Protein AF-A0A7V9SPW1-F1 (afdb_monomer_lite)

Foldseek 3Di:
DDPVVLVVLVVLLVVLVVVLVVLVVCVVVVVDDPVRSVVSNVVSVVSNVVSVVVCVVVVVVVVPDDDDDDDDDDDDDPDPPPPVVVVVVVVVVVVCVVVPVPDPDPPDDDPDDDDPVVLVVLLVVLVVCVVVVNLVVSLVSLVVSCVVPVQQLSSLQSNLVSCVVVVNNVSSLVSLVSSCVSPVPDVSSVVD

Secondary structure (DSSP, 8-state):
--HHHHHHHHHHHHHHHHHHHHHHHHHHHTSS-HHHHHHHHHHHHHHHHHHHHHHHHHHHHHTTS--------------STTSHHHHHHHHHHHHHGGGSSS----S--------HHHHHHHHHHHHHHHHTT-HHHHHHHHHHHHHH-TT-HHHHHHHHHHHHHTT-HHHHHHHHHHHHHH-TT-HHHHH-

Sequence (192 aa):
MNTVDRDALEAERDFLLRSIADLDAEQAAGDLNATDYSALRDDYVARAAAAVRALEPADSLRVSHGSHGEPAESRGTRRGTLVVAGCLAVALVAGIGLARAVGSRPAGAPVTGSLPSSTSAELEQAANFIGEGRAVDAVKLYDKILKKDPTQPVALAYRGWLVRLAGLKDEGLGYVSRAVASDPSYPDAHFF

Radius of gyration: 26.7 Å; chains: 1; bounding box: 43×39×75 Å

Structure (mmCIF, N/CA/C/O backbone):
data_AF-A0A7V9SPW1-F1
#
_entry.id   AF-A0A7V9SPW1-F1
#
loop_
_atom_site.group_PDB
_atom_site.id
_atom_site.type_symbol
_atom_site.label_atom_id
_atom_site.label_alt_id
_atom_site.label_comp_id
_atom_site.label_asym_id
_atom_site.label_entity_id
_atom_site.label_seq_id
_atom_site.pdbx_PDB_ins_code
_atom_site.Cartn_x
_atom_site.Cartn_y
_atom_site.Cartn_z
_atom_site.occupancy
_atom_site.B_iso_or_equiv
_atom_site.auth_seq_id
_atom_site.auth_comp_id
_atom_site.auth_asym_id
_atom_site.auth_atom_id
_atom_site.pdbx_PDB_model_num
ATOM 1 N N . MET A 1 1 ? -13.013 -0.329 38.848 1.00 58.72 1 MET A N 1
ATOM 2 C CA . MET A 1 1 ? -11.869 -1.160 38.435 1.00 58.72 1 MET A CA 1
ATOM 3 C C . MET A 1 1 ? -11.134 -1.577 39.695 1.00 58.72 1 MET A C 1
ATOM 5 O O . MET A 1 1 ? -10.725 -0.686 40.435 1.00 58.72 1 MET A O 1
ATOM 9 N N . ASN A 1 2 ? -11.062 -2.873 40.003 1.00 71.94 2 ASN A N 1
ATOM 10 C CA . ASN A 1 2 ? -10.319 -3.355 41.169 1.00 71.94 2 ASN A CA 1
ATOM 11 C C . ASN A 1 2 ? -8.804 -3.299 40.876 1.00 71.94 2 ASN A C 1
ATOM 13 O O . ASN A 1 2 ? -8.410 -3.252 39.712 1.00 71.94 2 ASN A O 1
ATOM 17 N N . THR A 1 3 ? -7.933 -3.285 41.891 1.00 72.12 3 THR A N 1
ATOM 18 C CA . THR A 1 3 ? -6.467 -3.223 41.668 1.00 72.12 3 THR A CA 1
ATOM 19 C C . THR A 1 3 ? -5.956 -4.409 40.848 1.00 72.12 3 THR A C 1
ATOM 21 O O . THR A 1 3 ? -5.153 -4.222 39.945 1.00 72.12 3 THR A O 1
ATOM 24 N N . VAL A 1 4 ? -6.525 -5.593 41.084 1.00 71.94 4 VAL A N 1
ATOM 25 C CA . VAL A 1 4 ? -6.241 -6.828 40.335 1.00 71.94 4 VAL A CA 1
ATOM 26 C C . VAL A 1 4 ? -6.596 -6.699 38.847 1.00 71.94 4 VAL A C 1
ATOM 28 O O . VAL A 1 4 ? -5.846 -7.171 37.999 1.00 71.94 4 VAL A O 1
ATOM 31 N N . ASP A 1 5 ? -7.697 -6.013 38.516 1.00 83.44 5 ASP A N 1
ATOM 32 C CA . ASP A 1 5 ? -8.111 -5.800 37.120 1.00 83.44 5 ASP A CA 1
ATOM 33 C C . ASP A 1 5 ? -7.153 -4.842 36.393 1.00 83.44 5 ASP A C 1
ATOM 35 O O . ASP A 1 5 ? -6.915 -4.978 35.195 1.00 83.44 5 ASP A O 1
ATOM 39 N N . ARG A 1 6 ? -6.580 -3.870 37.118 1.00 83.88 6 ARG A N 1
ATOM 40 C CA . ARG A 1 6 ? -5.590 -2.935 36.568 1.00 83.88 6 ARG A CA 1
ATOM 41 C C . ARG A 1 6 ? -4.259 -3.627 36.297 1.00 83.88 6 ARG A C 1
ATOM 43 O O . ARG A 1 6 ? -3.733 -3.477 35.200 1.00 83.88 6 ARG A O 1
ATOM 50 N N . ASP A 1 7 ? -3.743 -4.379 37.264 1.00 89.19 7 ASP A N 1
ATOM 51 C CA . ASP A 1 7 ? -2.464 -5.081 37.118 1.00 89.19 7 ASP A CA 1
ATOM 52 C C . ASP A 1 7 ? -2.519 -6.075 35.943 1.00 89.19 7 ASP A C 1
ATOM 54 O O . ASP A 1 7 ? -1.556 -6.210 35.188 1.00 89.19 7 ASP A O 1
ATOM 58 N N . ALA A 1 8 ? -3.678 -6.712 35.725 1.00 89.69 8 ALA A N 1
ATOM 59 C CA . ALA A 1 8 ? -3.918 -7.569 34.566 1.00 89.69 8 ALA A CA 1
ATOM 60 C C . ALA A 1 8 ? -3.869 -6.798 33.233 1.00 89.69 8 ALA A C 1
ATOM 62 O O . ALA A 1 8 ? -3.233 -7.261 32.287 1.00 89.69 8 ALA A O 1
ATOM 63 N N . LEU A 1 9 ? -4.488 -5.613 33.159 1.00 91.06 9 LEU A N 1
ATOM 64 C CA . LEU A 1 9 ? -4.459 -4.760 31.963 1.00 91.06 9 LEU A CA 1
ATOM 65 C C . LEU A 1 9 ? -3.060 -4.199 31.669 1.00 91.06 9 LEU A C 1
ATOM 67 O O . LEU A 1 9 ? -2.673 -4.090 30.506 1.00 91.06 9 LEU A O 1
ATOM 71 N N . GLU A 1 10 ? -2.288 -3.853 32.701 1.00 90.06 10 GLU A N 1
ATOM 72 C CA . GLU A 1 10 ? -0.894 -3.415 32.550 1.00 90.06 10 GLU A CA 1
ATOM 73 C C . GLU A 1 10 ? -0.007 -4.563 32.050 1.00 90.06 10 GLU A C 1
ATOM 75 O O . GLU A 1 10 ? 0.752 -4.380 31.096 1.00 90.06 10 GLU A O 1
ATOM 80 N N . ALA A 1 11 ? -0.162 -5.763 32.618 1.00 91.56 11 ALA A N 1
ATOM 81 C CA . ALA A 1 11 ? 0.541 -6.955 32.156 1.00 91.56 11 ALA A CA 1
ATOM 82 C C . ALA A 1 11 ? 0.172 -7.326 30.709 1.00 91.56 11 ALA A C 1
ATOM 84 O O . ALA A 1 11 ? 1.057 -7.675 29.925 1.00 91.56 11 ALA A O 1
ATOM 85 N N . GLU A 1 12 ? -1.108 -7.217 30.332 1.00 92.12 12 GLU A N 1
ATOM 86 C CA . GLU A 1 12 ? -1.562 -7.447 28.957 1.00 92.12 12 GLU A CA 1
ATOM 87 C C . GLU A 1 12 ? -0.970 -6.412 27.993 1.00 92.12 12 GLU A C 1
ATOM 89 O O . GLU A 1 12 ? -0.413 -6.793 26.963 1.00 92.12 12 GLU A O 1
ATOM 94 N N . ARG A 1 13 ? -1.006 -5.116 28.334 1.00 95.62 13 ARG A N 1
ATOM 95 C CA . ARG A 1 13 ? -0.368 -4.057 27.535 1.00 95.62 13 ARG A CA 1
ATOM 96 C C . ARG A 1 13 ? 1.113 -4.355 27.309 1.00 95.62 13 ARG A C 1
ATOM 98 O O . ARG A 1 13 ? 1.582 -4.295 26.175 1.00 95.62 13 ARG A O 1
ATOM 105 N N . ASP A 1 14 ? 1.850 -4.665 28.371 1.00 95.69 14 ASP A N 1
ATOM 106 C CA . ASP A 1 14 ? 3.297 -4.879 28.295 1.00 95.69 14 ASP A CA 1
ATOM 107 C C . ASP A 1 14 ? 3.647 -6.139 27.496 1.00 95.69 14 ASP A C 1
ATOM 109 O O . ASP A 1 14 ? 4.623 -6.152 26.741 1.00 95.69 14 ASP A O 1
ATOM 113 N N . PHE A 1 15 ? 2.831 -7.187 27.619 1.00 96.75 15 PHE A N 1
ATOM 114 C CA . PHE A 1 15 ? 2.933 -8.381 26.788 1.00 96.75 15 PHE A CA 1
ATOM 115 C C . PHE A 1 15 ? 2.713 -8.062 25.302 1.00 96.75 15 PHE A C 1
ATOM 117 O O . PHE A 1 15 ? 3.518 -8.474 24.463 1.00 96.75 15 PHE A O 1
ATOM 124 N N . LEU A 1 16 ? 1.666 -7.301 24.971 1.00 94.94 16 LEU A N 1
ATOM 125 C CA . LEU A 1 16 ? 1.341 -6.937 23.590 1.00 94.94 16 LEU A CA 1
ATOM 126 C C . LEU A 1 16 ? 2.428 -6.055 22.967 1.00 94.94 16 LEU A C 1
ATOM 128 O O . LEU A 1 16 ? 2.866 -6.324 21.853 1.00 94.94 16 LEU A O 1
ATOM 132 N N . LEU A 1 17 ? 2.929 -5.054 23.696 1.00 95.62 17 LEU A N 1
ATOM 133 C CA . LEU A 1 17 ? 4.015 -4.192 23.217 1.00 95.62 17 LEU A CA 1
ATOM 134 C C . LEU A 1 17 ? 5.309 -4.976 22.967 1.00 95.62 17 LEU A C 1
ATOM 136 O O . LEU A 1 17 ? 5.982 -4.740 21.965 1.00 95.62 17 LEU A O 1
ATOM 140 N N . ARG A 1 18 ? 5.642 -5.934 23.842 1.00 95.69 18 ARG A N 1
ATOM 141 C CA . ARG A 1 18 ? 6.785 -6.832 23.622 1.00 95.69 18 ARG A CA 1
ATOM 142 C C . ARG A 1 18 ? 6.582 -7.704 22.384 1.00 95.69 18 ARG A C 1
ATOM 144 O O . ARG A 1 18 ? 7.520 -7.865 21.616 1.00 95.69 18 ARG A O 1
ATOM 151 N N . SER A 1 19 ? 5.371 -8.221 22.186 1.00 92.56 19 SER A N 1
ATOM 152 C CA . SER A 1 19 ? 5.031 -9.066 21.033 1.00 92.56 19 SER A CA 1
ATOM 153 C C . SER A 1 19 ? 5.088 -8.293 19.712 1.00 92.56 19 SER A C 1
ATOM 155 O O . SER A 1 19 ? 5.517 -8.838 18.705 1.00 92.56 19 SER A O 1
ATOM 157 N N . ILE A 1 20 ? 4.718 -7.007 19.710 1.00 96.00 20 ILE A N 1
ATOM 158 C CA . ILE A 1 20 ? 4.884 -6.130 18.539 1.00 96.00 20 ILE A CA 1
ATOM 159 C C . ILE A 1 20 ? 6.370 -5.931 18.217 1.00 96.00 20 ILE A C 1
ATOM 161 O O . ILE A 1 20 ? 6.756 -6.037 17.060 1.00 96.00 20 ILE A O 1
ATOM 165 N N . ALA A 1 21 ? 7.208 -5.675 19.226 1.00 93.81 21 ALA A N 1
ATOM 166 C CA . ALA A 1 21 ? 8.646 -5.501 19.014 1.00 93.81 21 ALA A CA 1
ATOM 167 C C . ALA A 1 21 ? 9.327 -6.781 18.492 1.00 93.81 21 ALA A C 1
ATOM 169 O O . ALA A 1 21 ? 10.249 -6.696 17.684 1.00 93.81 21 ALA A O 1
ATOM 170 N N . ASP A 1 22 ? 8.863 -7.947 18.944 1.00 94.25 22 ASP A N 1
ATOM 171 C CA . ASP A 1 22 ? 9.301 -9.256 18.452 1.00 94.25 22 ASP A CA 1
ATOM 172 C C . ASP A 1 22 ? 8.902 -9.454 16.981 1.00 94.25 22 ASP A C 1
ATOM 174 O O . ASP A 1 22 ? 9.762 -9.692 16.140 1.00 94.25 22 ASP A O 1
ATOM 178 N N . LEU A 1 23 ? 7.632 -9.202 16.631 1.00 92.81 23 LEU A N 1
ATOM 179 C CA . LEU A 1 23 ? 7.163 -9.233 15.238 1.00 92.81 23 LEU A CA 1
ATOM 180 C C . LEU A 1 23 ? 7.953 -8.295 14.318 1.00 92.81 23 LEU A C 1
ATOM 182 O O . LEU A 1 23 ? 8.262 -8.662 13.187 1.00 92.81 23 LEU A O 1
ATOM 186 N N . ASP A 1 24 ? 8.265 -7.082 14.782 1.00 92.12 24 ASP A N 1
ATOM 187 C CA . ASP A 1 24 ? 9.060 -6.116 14.020 1.00 92.12 24 ASP A CA 1
ATOM 188 C C . ASP A 1 24 ? 10.483 -6.653 13.752 1.00 92.12 24 ASP A C 1
ATOM 190 O O . ASP A 1 24 ? 11.035 -6.426 12.672 1.00 92.12 24 ASP A O 1
ATOM 194 N N . ALA A 1 25 ? 11.070 -7.393 14.701 1.00 92.25 25 ALA A N 1
ATOM 195 C CA . ALA A 1 25 ? 12.376 -8.029 14.540 1.00 92.25 25 ALA A CA 1
ATOM 196 C C . ALA A 1 25 ? 12.329 -9.222 13.568 1.00 92.25 25 ALA A C 1
ATOM 198 O O . ALA A 1 25 ? 13.173 -9.301 12.676 1.00 92.25 25 ALA A O 1
ATOM 199 N N . GLU A 1 26 ? 11.324 -10.092 13.683 1.00 90.19 26 GLU A N 1
ATOM 200 C CA . GLU A 1 26 ? 11.116 -11.245 12.790 1.00 90.19 26 GLU A CA 1
ATOM 201 C C . GLU A 1 26 ? 10.844 -10.797 11.340 1.00 90.19 26 GLU A C 1
ATOM 203 O O . GLU A 1 26 ? 11.395 -11.345 10.382 1.00 90.19 26 GLU A O 1
ATOM 208 N N . GLN A 1 27 ? 10.064 -9.725 11.152 1.00 94.12 27 GLN A N 1
ATOM 209 C CA . GLN A 1 27 ? 9.835 -9.129 9.832 1.00 94.12 27 GLN A CA 1
ATOM 210 C C . GLN A 1 27 ? 11.114 -8.516 9.246 1.00 94.12 27 GLN A C 1
ATOM 212 O O . GLN A 1 27 ? 11.347 -8.614 8.040 1.00 94.12 27 GLN A O 1
ATOM 217 N N . ALA A 1 28 ? 11.951 -7.885 10.077 1.00 89.56 28 ALA A N 1
ATOM 218 C CA . ALA A 1 28 ? 13.238 -7.338 9.648 1.00 89.56 28 ALA A CA 1
ATOM 219 C C . ALA A 1 28 ? 14.264 -8.434 9.307 1.00 89.56 28 ALA A C 1
ATOM 221 O O . ALA A 1 28 ? 15.094 -8.233 8.419 1.00 89.56 28 ALA A O 1
ATOM 222 N N . ALA A 1 29 ? 14.194 -9.587 9.982 1.00 91.81 29 ALA A N 1
ATOM 223 C CA . ALA A 1 29 ? 14.973 -10.782 9.661 1.00 91.81 29 ALA A CA 1
ATOM 224 C C . ALA A 1 29 ? 14.486 -11.483 8.377 1.00 91.81 29 ALA A C 1
ATOM 226 O O . ALA A 1 29 ? 15.251 -12.212 7.746 1.00 91.81 29 ALA A O 1
ATOM 227 N N . GLY A 1 30 ? 13.248 -11.207 7.952 1.00 90.62 30 GLY A N 1
ATOM 228 C CA . GLY A 1 30 ? 12.612 -11.835 6.793 1.00 90.62 30 GLY A CA 1
ATOM 229 C C . GLY A 1 30 ? 11.984 -13.196 7.099 1.00 90.62 30 GLY A C 1
ATOM 230 O O . GLY A 1 30 ? 11.599 -13.902 6.168 1.00 90.62 30 GLY A O 1
ATOM 231 N N . ASP A 1 31 ? 11.865 -13.547 8.382 1.00 91.44 31 ASP A N 1
ATOM 232 C CA . ASP A 1 31 ? 11.255 -14.795 8.855 1.00 91.44 31 ASP A CA 1
ATOM 233 C C . ASP A 1 31 ? 9.718 -14.744 8.783 1.00 91.44 31 ASP A C 1
ATOM 235 O O . ASP A 1 31 ? 9.045 -15.777 8.740 1.00 91.44 31 ASP A O 1
ATOM 239 N N . LEU A 1 32 ? 9.160 -13.532 8.685 1.00 86.88 32 LEU A N 1
ATOM 240 C CA . LEU A 1 32 ? 7.738 -13.275 8.497 1.00 86.88 32 LEU A CA 1
ATOM 241 C C . LEU A 1 32 ? 7.481 -12.571 7.157 1.00 86.88 32 LEU A C 1
ATOM 243 O O . LEU A 1 32 ? 8.255 -11.719 6.712 1.00 86.88 32 LEU A O 1
ATOM 247 N N . ASN A 1 33 ? 6.388 -12.939 6.481 1.00 90.50 33 ASN A N 1
ATOM 248 C CA . ASN A 1 33 ? 5.972 -12.250 5.260 1.00 90.50 33 ASN A CA 1
ATOM 249 C C . ASN A 1 33 ? 5.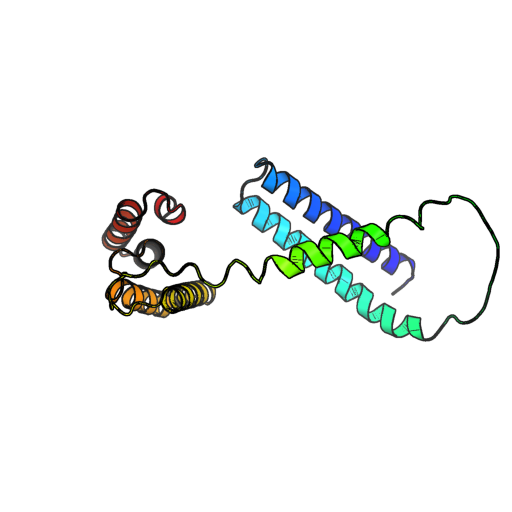153 -10.991 5.591 1.00 90.50 33 ASN A C 1
ATOM 251 O O . ASN A 1 33 ? 4.501 -10.906 6.630 1.00 90.50 33 ASN A O 1
ATOM 255 N N . ALA A 1 34 ? 5.146 -10.027 4.667 1.00 83.25 34 ALA A N 1
ATOM 256 C CA . ALA A 1 34 ? 4.537 -8.718 4.898 1.00 83.25 34 ALA A CA 1
ATOM 257 C C . ALA A 1 34 ? 3.024 -8.776 5.192 1.00 83.25 34 ALA A C 1
ATOM 259 O O . ALA A 1 34 ? 2.522 -7.969 5.974 1.00 83.25 34 ALA A O 1
ATOM 260 N N . THR A 1 35 ? 2.296 -9.718 4.582 1.00 83.69 35 THR A N 1
ATOM 261 C CA . THR A 1 35 ? 0.849 -9.869 4.790 1.00 83.69 35 THR A CA 1
ATOM 262 C C . THR A 1 35 ? 0.555 -10.383 6.195 1.00 83.69 35 THR A C 1
ATOM 264 O O . THR A 1 35 ? -0.229 -9.763 6.914 1.00 83.69 35 THR A O 1
ATOM 267 N N . ASP A 1 36 ? 1.234 -11.446 6.619 1.00 85.88 36 ASP A N 1
ATOM 268 C CA . ASP A 1 36 ? 1.072 -12.042 7.946 1.00 85.88 36 ASP A CA 1
ATOM 269 C C . ASP A 1 36 ? 1.547 -11.085 9.043 1.00 85.88 36 ASP A C 1
ATOM 271 O O . ASP A 1 36 ? 0.862 -10.914 10.051 1.00 85.88 36 ASP A O 1
ATOM 275 N N . TYR A 1 37 ? 2.660 -10.382 8.812 1.00 90.44 37 TYR A N 1
ATOM 276 C CA . TYR A 1 37 ? 3.127 -9.311 9.688 1.00 90.44 37 TYR A CA 1
ATOM 277 C C . TYR A 1 37 ? 2.075 -8.222 9.874 1.00 90.44 37 TYR A C 1
ATOM 279 O O . TYR A 1 37 ? 1.752 -7.881 11.011 1.00 90.44 37 TYR A O 1
ATOM 287 N N . SER A 1 38 ? 1.512 -7.697 8.780 1.00 85.19 38 SER A N 1
ATOM 288 C CA . SER A 1 38 ? 0.512 -6.628 8.861 1.00 85.19 38 SER A CA 1
ATOM 289 C C . SER A 1 38 ? -0.731 -7.067 9.637 1.00 85.19 38 SER A C 1
ATOM 291 O O . SER A 1 38 ? -1.171 -6.357 10.537 1.00 85.19 38 SER A O 1
ATOM 293 N N . ALA A 1 39 ? -1.231 -8.281 9.380 1.00 90.31 39 ALA A N 1
ATOM 294 C CA . ALA A 1 39 ? -2.409 -8.813 10.052 1.00 90.31 39 ALA A CA 1
ATOM 295 C C . ALA A 1 39 ? -2.179 -9.024 11.560 1.00 90.31 39 ALA A C 1
ATOM 297 O O . ALA A 1 39 ? -3.006 -8.612 12.375 1.00 90.31 39 ALA A O 1
ATOM 298 N N . LEU A 1 40 ? -1.051 -9.636 11.942 1.00 91.19 40 LEU A N 1
ATOM 299 C CA . LEU A 1 40 ? -0.713 -9.887 13.348 1.00 91.19 40 LEU A CA 1
ATOM 300 C C . LEU A 1 40 ? -0.434 -8.589 14.108 1.00 91.19 40 LEU A C 1
ATOM 302 O O . LEU A 1 40 ? -0.874 -8.413 15.246 1.00 91.19 40 LEU A O 1
ATOM 306 N N . ARG A 1 41 ? 0.280 -7.659 13.471 1.00 93.81 41 ARG A N 1
ATOM 307 C CA . ARG A 1 41 ? 0.605 -6.368 14.067 1.00 93.81 41 ARG A CA 1
ATOM 308 C C . ARG A 1 41 ? -0.643 -5.528 14.297 1.00 93.81 41 ARG A C 1
ATOM 310 O O . ARG A 1 41 ? -0.759 -4.926 15.362 1.00 93.81 41 ARG A O 1
ATOM 317 N N . ASP A 1 42 ? -1.573 -5.500 13.347 1.00 91.56 42 ASP A N 1
ATOM 318 C CA . ASP A 1 42 ? -2.809 -4.729 13.479 1.00 91.56 42 ASP A CA 1
ATOM 319 C C . ASP A 1 42 ? -3.680 -5.236 14.640 1.00 91.56 42 ASP A C 1
ATOM 321 O O . ASP A 1 42 ? -4.189 -4.420 15.414 1.00 91.56 42 ASP A O 1
ATOM 325 N N . ASP A 1 43 ? -3.782 -6.559 14.838 1.00 93.12 43 ASP A N 1
ATOM 326 C CA . ASP A 1 43 ? -4.483 -7.140 15.996 1.00 93.12 43 ASP A CA 1
ATOM 327 C C . ASP A 1 43 ? -3.827 -6.727 17.322 1.00 93.12 43 ASP A C 1
ATOM 329 O O . ASP A 1 43 ? -4.492 -6.201 18.224 1.00 93.12 43 ASP A O 1
ATOM 333 N N . TYR A 1 44 ? -2.504 -6.884 17.435 1.00 89.75 44 TYR A N 1
ATOM 334 C CA . TYR A 1 44 ? -1.791 -6.523 18.659 1.00 89.75 44 TYR A CA 1
ATOM 335 C C . TYR A 1 44 ? -1.836 -5.024 18.949 1.00 89.75 44 TYR A C 1
ATOM 337 O O . TYR A 1 44 ? -2.007 -4.638 20.107 1.00 89.75 44 TYR A O 1
ATOM 345 N N . VAL A 1 45 ? -1.740 -4.169 17.929 1.00 95.88 45 VAL A N 1
ATOM 346 C CA . VAL A 1 45 ? -1.869 -2.714 18.082 1.00 95.88 45 VAL A CA 1
ATOM 347 C C . VAL A 1 45 ? -3.275 -2.345 18.550 1.00 95.88 45 VAL A C 1
ATOM 349 O O . VAL A 1 45 ? -3.417 -1.554 19.487 1.00 95.88 45 VAL A O 1
ATOM 352 N N . ALA A 1 46 ? -4.317 -2.931 17.954 1.00 94.00 46 ALA A N 1
ATOM 353 C CA . ALA A 1 46 ? -5.698 -2.681 18.356 1.00 94.00 46 ALA A CA 1
ATOM 354 C C . ALA A 1 46 ? -5.941 -3.079 19.821 1.00 94.00 46 ALA A C 1
ATOM 356 O O . ALA A 1 46 ? -6.518 -2.303 20.592 1.00 94.00 46 ALA A O 1
ATOM 357 N N . ARG A 1 47 ? -5.444 -4.251 20.232 1.00 90.69 47 ARG A N 1
ATOM 358 C CA . ARG A 1 47 ? -5.553 -4.740 21.613 1.00 90.69 47 ARG A CA 1
ATOM 359 C C . ARG A 1 47 ? -4.727 -3.916 22.599 1.00 90.69 47 ARG A C 1
ATOM 361 O O . ARG A 1 47 ? -5.228 -3.580 23.670 1.00 90.69 47 ARG A O 1
ATOM 368 N N . ALA A 1 48 ? -3.508 -3.516 22.237 1.00 90.94 48 ALA A N 1
ATOM 369 C CA . ALA A 1 48 ? -2.664 -2.679 23.089 1.00 90.94 48 ALA A CA 1
ATOM 370 C C . ALA A 1 48 ? -3.307 -1.303 23.306 1.00 90.94 48 ALA A C 1
ATOM 372 O O . ALA A 1 48 ? -3.360 -0.807 24.433 1.00 90.94 48 ALA A O 1
ATOM 373 N N . ALA A 1 49 ? -3.872 -0.713 22.249 1.00 92.00 49 ALA A N 1
ATOM 374 C CA . ALA A 1 49 ? -4.620 0.534 22.343 1.00 92.00 49 ALA A CA 1
ATOM 375 C C . ALA A 1 49 ? -5.862 0.395 23.237 1.00 92.00 49 ALA A C 1
ATOM 377 O O . ALA A 1 49 ? -6.160 1.303 24.014 1.00 92.00 49 ALA A O 1
ATOM 378 N N . ALA A 1 50 ? -6.576 -0.733 23.165 1.00 89.62 50 ALA A N 1
ATOM 379 C CA . ALA A 1 50 ? -7.707 -1.010 24.048 1.00 89.62 50 ALA A CA 1
ATOM 380 C C . ALA A 1 50 ? -7.275 -1.109 25.522 1.00 89.62 50 ALA A C 1
ATOM 382 O O . ALA A 1 50 ? -7.895 -0.471 26.375 1.00 89.62 50 ALA A O 1
ATOM 383 N N . ALA A 1 51 ? -6.181 -1.822 25.813 1.00 89.31 51 ALA A N 1
ATOM 384 C CA . ALA A 1 51 ? -5.630 -1.933 27.164 1.00 89.31 51 ALA A CA 1
ATOM 385 C C . ALA A 1 51 ? -5.198 -0.564 27.722 1.00 89.31 51 ALA A C 1
ATOM 387 O O . ALA A 1 51 ? -5.563 -0.208 28.840 1.00 89.31 51 ALA A O 1
ATOM 388 N N . VAL A 1 52 ? -4.505 0.261 26.925 1.00 90.94 52 VAL A N 1
ATOM 389 C CA . VAL A 1 52 ? -4.109 1.628 27.320 1.00 90.94 52 VAL A CA 1
ATOM 390 C C . VAL A 1 52 ? -5.329 2.505 27.613 1.00 90.94 52 VAL A C 1
ATOM 392 O O . VAL A 1 52 ? -5.385 3.154 28.656 1.00 90.94 52 VAL A O 1
ATOM 395 N N . ARG A 1 53 ? -6.347 2.488 26.742 1.00 86.88 53 ARG A N 1
ATOM 396 C CA . ARG A 1 53 ? -7.585 3.258 26.953 1.00 86.88 53 ARG A CA 1
ATOM 397 C C . ARG A 1 53 ? -8.353 2.817 28.193 1.00 86.88 53 ARG A C 1
ATOM 399 O O . ARG A 1 53 ? -9.032 3.642 28.789 1.00 86.88 53 ARG A O 1
ATOM 406 N N . ALA A 1 54 ? -8.271 1.546 28.579 1.00 86.75 54 ALA A N 1
ATOM 407 C CA . ALA A 1 54 ? -8.893 1.045 29.802 1.00 86.75 54 ALA A CA 1
ATOM 408 C C . ALA A 1 54 ? -8.145 1.489 31.077 1.00 86.75 54 ALA A C 1
ATOM 410 O O . ALA A 1 54 ? -8.753 1.553 32.148 1.00 86.75 54 ALA A O 1
ATOM 411 N N . LEU A 1 55 ? -6.858 1.840 30.966 1.00 86.38 55 LEU A N 1
ATOM 412 C CA . LEU A 1 55 ? -6.031 2.349 32.066 1.00 86.38 55 LEU A CA 1
ATOM 413 C C . LEU A 1 55 ? -6.196 3.867 32.293 1.00 86.38 55 LEU A C 1
ATOM 415 O O . LEU A 1 55 ? -6.226 4.308 33.444 1.00 86.38 55 LEU A O 1
ATOM 419 N N . GLU A 1 56 ? -6.390 4.659 31.232 1.00 80.00 56 GLU A N 1
ATOM 420 C CA . GLU A 1 56 ? -6.615 6.121 31.283 1.00 80.00 56 GLU A CA 1
ATOM 421 C C . GLU A 1 56 ? -7.771 6.599 32.207 1.00 80.00 56 GLU A C 1
ATOM 423 O O . GLU A 1 56 ? -7.573 7.559 32.963 1.00 80.00 56 GLU A O 1
ATOM 428 N N . PRO A 1 57 ? -8.962 5.958 32.261 1.00 59.50 57 PRO A N 1
ATOM 429 C CA . PRO A 1 57 ? -10.033 6.366 33.175 1.00 59.50 57 PRO A CA 1
ATOM 430 C C . PRO A 1 57 ? -9.690 6.148 34.659 1.00 59.50 57 PRO A C 1
ATOM 432 O O . PRO A 1 57 ? -10.391 6.667 35.526 1.00 59.50 57 PRO A O 1
ATOM 435 N N . ALA A 1 58 ? -8.627 5.400 34.977 1.00 52.78 58 ALA A N 1
ATOM 436 C CA . ALA A 1 58 ? -8.185 5.145 36.348 1.00 52.78 58 ALA A CA 1
ATOM 437 C C . ALA A 1 58 ? -7.032 6.058 36.808 1.00 52.78 58 ALA A C 1
ATOM 439 O O . ALA A 1 58 ? -6.855 6.229 38.015 1.00 52.78 58 ALA A O 1
ATOM 440 N N . ASP A 1 59 ? -6.262 6.653 35.892 1.00 51.56 59 ASP A N 1
ATOM 441 C CA . ASP A 1 59 ? -5.190 7.597 36.247 1.00 51.56 59 ASP A CA 1
ATOM 442 C C . ASP A 1 59 ? -5.735 8.972 36.640 1.00 51.56 59 ASP A C 1
ATOM 444 O O . ASP A 1 59 ? -5.247 9.576 37.592 1.00 51.56 59 ASP A O 1
ATOM 448 N N . SER A 1 60 ? -6.838 9.411 36.030 1.00 48.97 60 SER A N 1
ATOM 449 C CA . SER A 1 60 ? -7.515 10.670 36.384 1.00 48.97 60 SER A CA 1
ATOM 450 C C . SER A 1 60 ? -8.099 10.697 37.810 1.00 48.97 60 SER A C 1
ATOM 452 O O . SER A 1 60 ? -8.283 11.776 38.370 1.00 48.97 60 SER A O 1
ATOM 454 N N . LEU A 1 61 ? -8.321 9.536 38.443 1.00 47.09 61 LEU A N 1
ATOM 455 C CA . LEU A 1 61 ? -8.773 9.420 39.841 1.00 47.09 61 LEU A CA 1
ATOM 456 C C . LEU A 1 61 ? -7.632 9.176 40.848 1.00 47.09 61 LEU A C 1
ATOM 458 O O . LEU A 1 61 ? -7.822 9.382 42.047 1.00 47.09 61 LEU A O 1
ATOM 462 N N . ARG A 1 62 ? -6.441 8.762 40.395 1.00 50.44 62 ARG A N 1
ATOM 463 C CA . ARG A 1 62 ? -5.280 8.495 41.267 1.00 50.44 62 ARG A CA 1
ATOM 464 C C . ARG A 1 62 ? -4.444 9.729 41.583 1.00 50.44 62 ARG A C 1
ATOM 466 O O . ARG A 1 62 ? -3.783 9.751 42.617 1.00 50.44 62 ARG A O 1
ATOM 473 N N . VAL A 1 63 ? -4.545 10.790 40.781 1.00 51.12 63 VAL A N 1
ATOM 474 C CA . VAL A 1 63 ? -3.867 12.072 41.064 1.00 51.12 63 VAL A CA 1
ATOM 475 C C . VAL A 1 63 ? -4.426 12.764 42.329 1.00 51.12 63 VAL A C 1
ATOM 477 O O . VAL A 1 63 ? -3.836 13.723 42.812 1.00 51.12 63 VAL A O 1
ATOM 480 N N . SER A 1 64 ? -5.511 12.256 42.940 1.00 47.91 64 SER A N 1
ATOM 481 C CA . SER A 1 64 ? -6.140 12.861 44.127 1.00 47.91 64 SER A CA 1
ATOM 482 C C . SER A 1 64 ? -6.008 12.078 45.451 1.00 47.91 64 SER A C 1
ATOM 484 O O . SER A 1 64 ? -6.618 12.488 46.443 1.00 47.91 64 SER A O 1
ATOM 486 N N . HIS A 1 65 ? -5.232 10.988 45.540 1.00 43.69 65 HIS A N 1
ATOM 487 C CA . HIS A 1 65 ? -4.994 10.323 46.835 1.00 43.69 65 HIS A CA 1
ATOM 488 C C . HIS A 1 65 ? -3.601 9.692 46.938 1.00 43.69 65 HIS A C 1
ATOM 490 O O . HIS A 1 65 ? -3.370 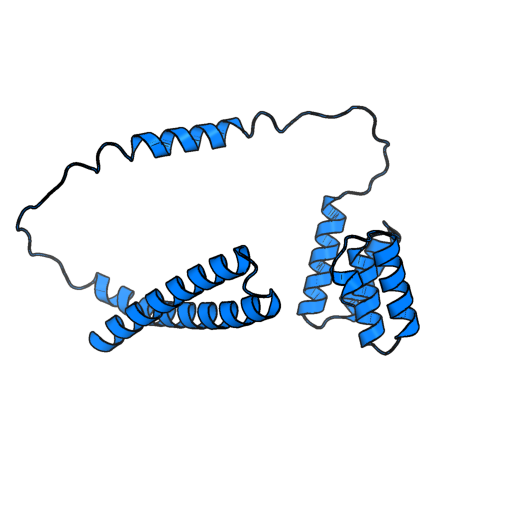8.587 46.452 1.00 43.69 65 HIS A O 1
ATOM 496 N N . GLY A 1 66 ? -2.685 10.388 47.621 1.00 38.31 66 GLY A N 1
ATOM 497 C CA . GLY A 1 66 ? -1.404 9.813 48.033 1.00 38.31 66 GLY A CA 1
ATOM 498 C C . GLY A 1 66 ? -0.285 10.816 48.301 1.00 38.31 66 GLY A C 1
ATOM 499 O O . GLY A 1 66 ? 0.773 10.714 47.692 1.00 38.31 66 GLY A O 1
ATOM 500 N N . SER A 1 67 ? -0.488 11.769 49.215 1.00 38.88 67 SER A N 1
ATOM 501 C CA . SER A 1 67 ? 0.607 12.522 49.840 1.00 38.88 67 SER A CA 1
ATOM 502 C C . SER A 1 67 ? 0.960 11.930 51.212 1.00 38.88 67 SER A C 1
ATOM 504 O O . SER A 1 67 ? 0.072 11.772 52.047 1.00 38.88 67 SER A O 1
ATOM 506 N N . HIS A 1 68 ? 2.269 11.744 51.420 1.00 36.28 68 HIS A N 1
ATOM 507 C CA . HIS A 1 68 ? 3.045 11.511 52.654 1.00 36.28 68 HIS A CA 1
ATOM 508 C C . HIS A 1 68 ? 3.392 10.080 53.105 1.00 36.28 68 HIS A C 1
ATOM 510 O O . HIS A 1 68 ? 2.567 9.345 53.639 1.00 36.28 68 HIS A O 1
ATOM 516 N N . GLY A 1 69 ? 4.701 9.789 53.014 1.00 30.47 69 GLY A N 1
ATOM 517 C CA . GLY A 1 69 ? 5.420 8.745 53.750 1.00 30.47 69 GLY A CA 1
ATOM 518 C C . GLY A 1 69 ? 6.818 8.444 53.177 1.00 30.47 69 GLY A C 1
ATOM 519 O O . GLY A 1 69 ? 6.993 7.425 52.524 1.00 30.47 69 GLY A O 1
ATOM 520 N N . GLU A 1 70 ? 7.805 9.321 53.392 1.00 34.00 70 GLU A N 1
ATOM 521 C CA . GLU A 1 70 ? 9.253 9.030 53.222 1.00 34.00 70 GLU A CA 1
ATOM 522 C C . GLU A 1 70 ? 9.841 8.390 54.510 1.00 34.00 70 GLU A C 1
ATOM 524 O O . GLU A 1 70 ? 9.160 8.446 55.538 1.00 34.00 70 GLU A O 1
ATOM 529 N N . PRO A 1 71 ? 11.129 7.964 54.595 1.00 54.12 71 PRO A N 1
ATOM 530 C CA . PRO A 1 71 ? 12.063 7.371 53.614 1.00 54.12 71 PRO A CA 1
ATOM 531 C C . PRO A 1 71 ? 12.748 6.077 54.152 1.00 54.12 71 PRO A C 1
ATOM 533 O O . PRO A 1 71 ? 12.816 5.857 55.359 1.00 54.12 71 PRO A O 1
ATOM 536 N N . ALA A 1 72 ? 13.356 5.243 53.292 1.00 35.31 72 ALA A N 1
ATOM 537 C CA . ALA A 1 72 ? 14.408 4.304 53.725 1.00 35.31 72 ALA A CA 1
ATOM 538 C C . ALA A 1 72 ? 15.367 3.909 52.587 1.00 35.31 72 ALA A C 1
ATOM 540 O O . ALA A 1 72 ? 14.972 3.650 51.455 1.00 35.31 72 ALA A O 1
ATOM 541 N N . GLU A 1 73 ? 16.645 3.902 52.944 1.00 38.31 73 GLU A N 1
ATOM 542 C CA . GLU A 1 73 ? 17.851 3.949 52.125 1.00 38.31 73 GLU A CA 1
ATOM 543 C C . GLU A 1 73 ? 18.256 2.688 51.324 1.00 38.31 73 GLU A C 1
ATOM 545 O O . GLU A 1 73 ? 18.058 1.550 51.735 1.00 38.31 73 GLU A O 1
ATOM 550 N N . SER A 1 74 ? 19.040 2.973 50.272 1.00 42.56 74 SER A N 1
ATOM 551 C CA . SER A 1 74 ? 20.309 2.322 49.882 1.00 42.56 74 SER A CA 1
ATOM 552 C C . SER A 1 74 ? 20.315 0.864 49.407 1.00 42.56 74 SER A C 1
ATOM 554 O O . SER A 1 74 ? 20.269 -0.083 50.191 1.00 42.56 74 SER A O 1
ATOM 556 N N . ARG A 1 75 ? 20.652 0.699 48.116 1.00 36.19 75 ARG A N 1
ATOM 557 C CA . ARG A 1 75 ? 21.833 -0.082 47.690 1.00 36.19 75 ARG A CA 1
ATOM 558 C C . ARG A 1 75 ? 22.159 0.130 46.207 1.00 36.19 75 ARG A C 1
ATOM 560 O O . ARG A 1 75 ? 21.337 -0.174 45.362 1.00 36.19 75 ARG A O 1
ATOM 567 N N . GLY A 1 76 ? 23.392 0.589 45.953 1.00 36.94 76 GLY A N 1
ATOM 568 C CA . GLY A 1 76 ? 24.245 0.307 44.782 1.00 36.94 76 GLY A CA 1
ATOM 569 C C . GLY A 1 76 ? 23.677 0.599 43.382 1.00 36.94 76 GLY A C 1
ATOM 570 O O . GLY A 1 76 ? 22.671 0.064 42.968 1.00 36.94 76 GLY A O 1
ATOM 571 N N . THR A 1 77 ? 24.337 1.301 42.471 1.00 44.41 77 THR A N 1
ATOM 572 C CA . THR A 1 77 ? 25.776 1.449 42.282 1.00 44.41 77 THR A CA 1
ATOM 573 C C . THR A 1 77 ? 25.977 2.567 41.263 1.00 44.41 77 THR A C 1
ATOM 575 O O . THR A 1 77 ? 25.197 2.745 40.330 1.00 44.41 77 THR A O 1
ATOM 578 N N . ARG A 1 78 ? 27.050 3.322 41.459 1.00 46.34 78 ARG A N 1
ATOM 579 C CA . ARG A 1 78 ? 27.516 4.464 40.672 1.00 46.34 78 ARG A CA 1
ATOM 580 C C . ARG A 1 78 ? 27.672 4.122 39.180 1.00 46.34 78 ARG A C 1
ATOM 582 O O . ARG A 1 78 ? 28.755 3.742 38.748 1.00 46.34 78 ARG A O 1
ATOM 589 N N . ARG A 1 79 ? 26.603 4.250 38.389 1.00 42.78 79 ARG A N 1
ATOM 590 C CA . ARG A 1 79 ? 26.648 4.177 36.912 1.00 42.78 79 ARG A CA 1
ATOM 591 C C . ARG A 1 79 ? 25.800 5.245 36.203 1.00 42.78 79 ARG A C 1
ATOM 593 O O . ARG A 1 79 ? 25.703 5.229 34.985 1.00 42.78 79 ARG A O 1
ATOM 600 N N . GLY A 1 80 ? 25.217 6.192 36.943 1.00 43.53 80 GLY A N 1
ATOM 601 C CA . GLY A 1 80 ? 24.316 7.217 36.392 1.00 43.53 80 GLY A CA 1
ATOM 602 C C . GLY A 1 80 ? 24.981 8.518 35.926 1.00 43.53 80 GLY A C 1
ATOM 603 O O . GLY A 1 80 ? 24.354 9.299 35.222 1.00 43.53 80 GLY A O 1
ATOM 604 N N . THR A 1 81 ? 26.244 8.776 36.274 1.00 50.25 81 THR A N 1
ATOM 605 C CA . THR A 1 81 ? 26.880 10.088 36.033 1.00 50.25 81 THR A CA 1
ATOM 606 C C . THR A 1 81 ? 27.710 10.188 34.750 1.00 50.25 81 THR A C 1
ATOM 608 O O . THR A 1 81 ? 28.301 11.233 34.504 1.00 50.25 81 THR A O 1
ATOM 611 N N . LEU A 1 82 ? 27.730 9.160 33.892 1.00 49.06 82 LEU A N 1
ATOM 612 C CA . LEU A 1 82 ? 28.471 9.194 32.616 1.00 49.06 82 LEU A CA 1
ATOM 613 C C . LEU A 1 82 ? 27.632 8.897 31.360 1.00 49.06 82 LEU A C 1
ATOM 615 O O . LEU A 1 82 ? 28.200 8.714 30.291 1.00 49.06 82 LEU A O 1
ATOM 619 N N . VAL A 1 83 ? 26.296 8.904 31.443 1.00 47.72 83 VAL A N 1
ATOM 620 C CA . VAL A 1 83 ? 25.431 8.725 30.251 1.00 47.72 83 VAL A CA 1
ATOM 621 C C . VAL A 1 83 ? 24.822 10.049 29.759 1.00 4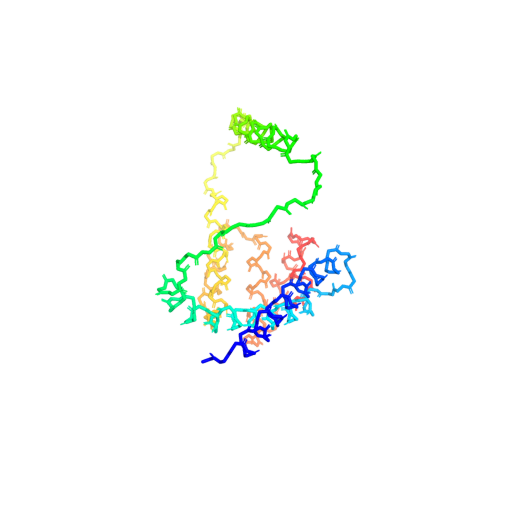7.72 83 VAL A C 1
ATOM 623 O O . VAL A 1 83 ? 24.543 10.203 28.571 1.00 47.72 83 VAL A O 1
ATOM 626 N N . VAL A 1 84 ? 24.725 11.071 30.619 1.00 45.44 84 VAL A N 1
ATOM 627 C CA . VAL A 1 84 ? 24.151 12.380 30.240 1.00 45.44 84 VAL A CA 1
ATOM 628 C C . VAL A 1 84 ? 25.082 13.192 29.319 1.00 45.44 84 VAL A C 1
ATOM 630 O O . VAL A 1 84 ? 24.605 13.966 28.495 1.00 45.44 84 VAL A O 1
ATOM 633 N N . ALA A 1 85 ? 26.400 12.963 29.356 1.00 45.22 85 ALA A N 1
ATOM 634 C CA . ALA A 1 85 ? 27.349 13.646 28.466 1.00 45.22 85 ALA A CA 1
ATOM 635 C C . ALA A 1 85 ? 27.403 13.062 27.034 1.00 45.22 85 ALA A C 1
ATOM 637 O O . ALA A 1 85 ? 27.837 13.748 26.114 1.00 45.22 85 ALA A O 1
ATOM 638 N N . GLY A 1 86 ? 26.932 11.826 26.818 1.00 43.88 86 GLY A N 1
ATOM 639 C CA . GLY A 1 86 ? 26.893 11.200 25.487 1.00 43.88 86 GLY A CA 1
ATOM 640 C C . GLY A 1 86 ? 25.702 11.647 24.631 1.00 43.88 86 GLY A C 1
ATOM 641 O O . GLY A 1 86 ? 25.822 11.765 23.413 1.00 43.88 86 GLY A O 1
ATOM 642 N N . CYS A 1 87 ? 24.569 11.976 25.258 1.00 46.41 87 CYS A N 1
ATOM 643 C CA . CYS A 1 87 ? 23.360 12.388 24.537 1.00 46.41 87 CYS A CA 1
ATOM 644 C C . CYS A 1 87 ? 23.455 13.812 23.955 1.00 46.41 87 CYS A C 1
ATOM 646 O O . CYS A 1 87 ? 22.819 14.103 22.945 1.00 46.41 87 CYS A O 1
ATOM 648 N N . LEU A 1 88 ? 24.302 14.684 24.516 1.00 45.38 88 LEU A N 1
ATOM 649 C CA . LEU A 1 88 ? 24.534 16.031 23.975 1.00 45.38 88 LEU A CA 1
ATOM 650 C C . LEU A 1 88 ? 25.518 16.063 22.791 1.00 45.38 88 LEU A C 1
ATOM 652 O O . LEU A 1 88 ? 25.493 17.012 22.010 1.00 45.38 88 LEU A O 1
ATOM 656 N N . ALA A 1 89 ? 26.333 15.022 22.591 1.00 47.88 89 ALA A N 1
ATOM 657 C CA . ALA A 1 89 ? 27.227 14.934 21.434 1.00 47.88 89 ALA A CA 1
ATOM 658 C C . ALA A 1 89 ? 26.515 14.416 20.167 1.00 47.88 89 ALA A C 1
ATOM 660 O O . ALA A 1 89 ? 26.829 14.857 19.062 1.00 47.88 89 ALA A O 1
ATOM 661 N N . VAL A 1 90 ? 25.500 13.552 20.301 1.00 48.94 90 VAL A N 1
ATOM 662 C CA . VAL A 1 90 ? 24.702 13.074 19.151 1.00 48.94 90 VAL A CA 1
ATOM 663 C C . VAL A 1 90 ? 23.718 14.149 18.662 1.00 48.94 90 VAL A C 1
ATOM 665 O O . VAL A 1 90 ? 23.478 14.265 17.461 1.00 48.94 90 VAL A O 1
ATOM 668 N N . ALA A 1 91 ? 23.245 15.028 19.553 1.00 48.78 91 ALA A N 1
ATOM 669 C CA . ALA A 1 91 ? 22.411 16.172 19.177 1.00 48.78 91 ALA A CA 1
ATOM 670 C C . ALA A 1 91 ? 23.156 17.236 18.336 1.00 48.78 91 ALA A C 1
ATOM 672 O O . ALA A 1 91 ? 22.524 17.958 17.568 1.00 48.78 91 ALA A O 1
ATOM 673 N N . LEU A 1 92 ? 24.493 17.311 18.407 1.00 48.34 92 LEU A N 1
ATOM 674 C CA . LEU A 1 92 ? 25.290 18.221 17.568 1.00 48.34 92 LEU A CA 1
ATOM 675 C C . LEU A 1 92 ? 25.748 17.598 16.239 1.00 48.34 92 LEU A C 1
ATOM 677 O O . LEU A 1 92 ? 25.932 18.329 15.266 1.00 48.34 92 LEU A O 1
ATOM 681 N N . VAL A 1 93 ? 25.834 16.268 16.135 1.00 49.53 93 VAL A N 1
ATOM 682 C CA . VAL A 1 93 ? 26.060 15.594 14.840 1.00 49.53 93 VAL A CA 1
ATOM 683 C C . VAL A 1 93 ? 24.777 15.571 13.992 1.00 49.53 93 VAL A C 1
ATOM 685 O O . VAL A 1 93 ? 24.855 15.700 12.772 1.00 49.53 93 VAL A O 1
ATOM 688 N N . ALA A 1 94 ? 23.594 15.559 14.617 1.00 49.81 94 ALA A N 1
ATOM 689 C CA . ALA A 1 94 ? 22.322 15.781 13.919 1.00 49.81 94 ALA A CA 1
ATOM 690 C C . ALA A 1 94 ? 22.058 17.265 13.562 1.00 49.81 94 ALA A C 1
ATOM 692 O O . ALA A 1 94 ? 21.271 17.550 12.664 1.00 49.81 94 ALA A O 1
ATOM 693 N N . GLY A 1 95 ? 22.737 18.217 14.218 1.00 48.34 95 GLY A N 1
ATOM 694 C CA . GLY A 1 95 ? 22.566 19.659 13.988 1.00 48.34 95 GLY A CA 1
ATOM 695 C C . GLY A 1 95 ? 23.434 20.262 12.873 1.00 48.34 95 GLY A C 1
ATOM 696 O O . GLY A 1 95 ? 23.043 21.252 12.262 1.00 48.34 95 GLY A O 1
ATOM 697 N N . ILE A 1 96 ? 24.592 19.673 12.553 1.00 51.75 96 ILE A N 1
ATOM 698 C CA . ILE A 1 96 ? 25.481 20.181 11.483 1.00 51.75 96 ILE A CA 1
ATOM 699 C C . ILE A 1 96 ? 25.163 19.538 10.116 1.00 51.75 96 ILE A C 1
ATOM 701 O O . ILE A 1 96 ? 25.476 20.105 9.066 1.00 51.75 96 ILE A O 1
ATOM 705 N N . GLY A 1 97 ? 24.446 18.409 10.097 1.00 44.75 97 GLY A N 1
ATOM 706 C CA . GLY A 1 97 ? 24.008 17.737 8.866 1.00 44.75 97 GLY A CA 1
ATOM 707 C C . GLY A 1 97 ? 22.976 18.511 8.035 1.00 44.75 97 GLY A C 1
ATOM 708 O O . GLY A 1 97 ? 22.792 18.200 6.862 1.00 44.75 97 GLY A O 1
ATOM 709 N N . LEU A 1 98 ? 22.345 19.552 8.590 1.00 42.28 98 LEU A N 1
ATOM 710 C CA . LEU A 1 98 ? 21.385 20.387 7.856 1.00 42.28 98 LEU A CA 1
ATOM 711 C C . LEU A 1 98 ? 22.044 21.568 7.112 1.00 42.28 98 LEU A C 1
ATOM 713 O O . LEU A 1 98 ? 21.388 22.244 6.326 1.00 42.28 98 LEU A O 1
ATOM 717 N N . ALA A 1 99 ? 23.355 21.788 7.278 1.00 53.50 99 ALA A N 1
ATOM 718 C CA . ALA A 1 99 ? 24.094 22.860 6.597 1.00 53.50 99 ALA A CA 1
ATOM 719 C C . ALA A 1 99 ? 24.918 22.394 5.377 1.00 53.50 99 ALA A C 1
ATOM 721 O O . ALA A 1 99 ? 25.626 23.199 4.770 1.00 53.50 99 ALA A O 1
ATOM 722 N N . ARG A 1 100 ? 24.858 21.108 4.994 1.00 51.50 100 ARG A N 1
ATOM 723 C CA . ARG A 1 100 ? 25.590 20.573 3.821 1.00 51.50 100 ARG A CA 1
ATOM 724 C C . ARG A 1 100 ? 24.735 19.825 2.796 1.00 51.50 100 ARG A C 1
ATOM 726 O O . ARG A 1 100 ? 25.283 19.352 1.808 1.00 51.50 100 ARG A O 1
ATOM 733 N N . ALA A 1 101 ? 23.415 19.798 2.966 1.00 46.94 101 ALA A N 1
ATOM 734 C CA . ALA A 1 101 ? 22.486 19.272 1.960 1.00 46.94 101 ALA A CA 1
ATOM 735 C C . ALA A 1 101 ? 21.677 20.370 1.241 1.00 46.94 101 ALA A C 1
ATOM 737 O O . ALA A 1 101 ? 20.783 20.074 0.455 1.00 46.94 101 ALA A O 1
ATOM 738 N N . VAL A 1 102 ? 22.010 21.645 1.466 1.00 54.44 102 VAL A N 1
ATOM 739 C CA . VAL A 1 102 ? 21.529 22.760 0.645 1.00 54.44 102 VAL A CA 1
ATOM 740 C C . VAL A 1 102 ? 22.701 23.249 -0.196 1.00 54.44 102 VAL A C 1
ATOM 742 O O . VAL A 1 102 ? 23.615 23.888 0.315 1.00 54.44 102 VAL A O 1
ATOM 745 N N . GLY A 1 103 ? 22.662 22.951 -1.496 1.00 51.50 103 GLY A N 1
ATOM 746 C CA . GLY A 1 103 ? 23.428 23.719 -2.477 1.00 51.50 103 GLY A CA 1
ATOM 747 C C . GLY A 1 103 ? 24.450 22.973 -3.328 1.00 51.50 103 GLY A C 1
ATOM 748 O O . GLY A 1 103 ? 25.433 23.584 -3.729 1.00 51.50 103 GLY A O 1
ATOM 749 N N . SER A 1 104 ? 24.219 21.715 -3.700 1.00 42.25 104 SER A N 1
ATOM 750 C CA . SER A 1 104 ? 24.767 21.208 -4.966 1.00 42.25 104 SER A CA 1
ATOM 751 C C . SER A 1 104 ? 23.680 21.313 -6.032 1.00 42.25 104 SER A C 1
ATOM 753 O O . SER A 1 104 ? 22.983 20.349 -6.321 1.00 42.25 104 SER A O 1
ATOM 755 N N . ARG A 1 105 ? 23.499 22.511 -6.600 1.00 49.94 105 ARG A N 1
ATOM 756 C CA . ARG A 1 105 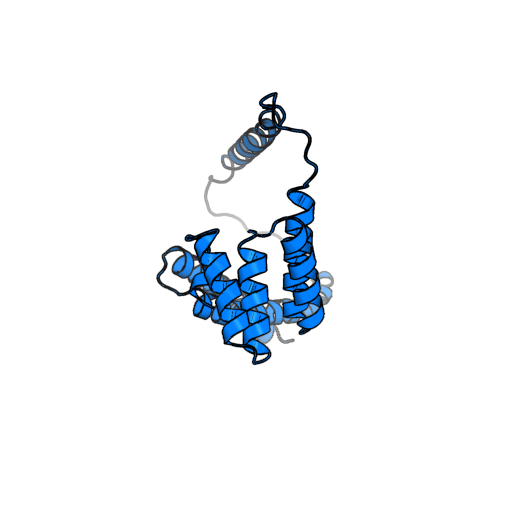? 22.903 22.630 -7.936 1.00 49.94 105 ARG A CA 1
ATOM 757 C C . ARG A 1 105 ? 23.969 22.168 -8.933 1.00 49.94 105 ARG A C 1
ATOM 759 O O . ARG A 1 105 ? 24.928 22.919 -9.119 1.00 49.94 105 ARG A O 1
ATOM 766 N N . PRO A 1 106 ? 23.832 21.027 -9.628 1.00 43.31 106 PRO A N 1
ATOM 767 C CA . PRO A 1 106 ? 24.398 20.957 -10.958 1.00 43.31 106 PRO A CA 1
ATOM 768 C C . PRO A 1 106 ? 23.611 21.946 -11.822 1.00 43.31 106 PRO A C 1
ATOM 770 O O . PRO A 1 106 ? 22.397 21.847 -12.007 1.00 43.31 106 PRO A O 1
ATOM 773 N N . ALA A 1 107 ? 24.320 22.976 -12.267 1.00 49.66 107 ALA A N 1
ATOM 774 C CA . ALA A 1 107 ? 23.871 23.871 -13.311 1.00 49.66 107 ALA A CA 1
ATOM 775 C C . ALA A 1 107 ? 23.548 23.050 -14.572 1.00 49.66 107 ALA A C 1
ATOM 777 O O . ALA A 1 107 ? 24.375 22.249 -15.001 1.00 49.66 107 ALA A O 1
ATOM 778 N N . GLY A 1 108 ? 22.367 23.266 -15.167 1.00 54.66 108 GLY A N 1
ATOM 779 C CA . GLY A 1 108 ? 22.118 22.882 -16.562 1.00 54.66 108 GLY A CA 1
ATOM 780 C C . GLY A 1 108 ? 20.965 21.923 -16.885 1.00 54.66 108 GLY A C 1
ATOM 781 O O . GLY A 1 108 ? 20.935 21.439 -18.010 1.00 54.66 108 GLY A O 1
ATOM 782 N N . ALA A 1 109 ? 20.006 21.645 -15.994 1.00 48.56 109 ALA A N 1
ATOM 783 C CA . ALA A 1 109 ? 18.828 20.844 -16.369 1.00 48.56 109 ALA A CA 1
ATOM 784 C C . ALA A 1 109 ? 17.712 21.720 -16.992 1.00 48.56 109 ALA A C 1
ATOM 786 O O . ALA A 1 109 ? 17.468 22.825 -16.497 1.00 48.56 109 ALA A O 1
ATOM 787 N N . PRO A 1 110 ? 17.056 21.271 -18.080 1.00 42.56 110 PRO A N 1
ATOM 788 C CA . PRO A 1 110 ? 16.180 22.109 -18.889 1.00 42.56 110 PRO A CA 1
ATOM 789 C C . PRO A 1 110 ? 14.916 22.550 -18.145 1.00 42.56 110 PRO A C 1
ATOM 791 O O . PRO A 1 110 ? 14.355 21.844 -17.309 1.00 42.56 110 PRO A O 1
ATOM 794 N N . VAL A 1 111 ? 14.463 23.748 -18.512 1.00 51.28 111 VAL A N 1
ATOM 795 C CA . VAL A 1 111 ? 13.174 24.347 -18.163 1.00 51.28 111 VAL A CA 1
ATOM 796 C C . VAL A 1 111 ? 12.051 23.480 -18.740 1.00 51.28 111 VAL A C 1
ATOM 798 O O . VAL A 1 111 ? 11.551 23.736 -19.829 1.00 51.28 111 VAL A O 1
ATOM 801 N N . THR A 1 112 ? 11.652 22.436 -18.023 1.00 54.53 112 THR A N 1
ATOM 802 C CA . THR A 1 112 ? 10.409 21.701 -18.287 1.00 54.53 112 THR A CA 1
ATOM 803 C C . THR A 1 112 ? 9.737 21.405 -16.951 1.00 54.53 112 THR A C 1
ATOM 805 O O . THR A 1 112 ? 10.237 20.632 -16.137 1.00 54.53 112 THR A O 1
ATOM 808 N N . GLY A 1 113 ? 8.644 22.119 -16.679 1.00 47.06 113 GLY A N 1
ATOM 809 C CA . GLY A 1 113 ? 7.955 22.139 -15.393 1.00 47.06 113 GLY A CA 1
ATOM 810 C C . GLY A 1 113 ? 7.129 20.886 -15.113 1.00 47.06 113 GLY A C 1
ATOM 811 O O . GLY A 1 113 ? 5.940 20.844 -15.413 1.00 47.06 113 GLY A O 1
ATOM 812 N N . SER A 1 114 ? 7.727 19.916 -14.435 1.00 47.84 114 SER A N 1
ATOM 813 C CA . SER A 1 114 ? 7.015 18.808 -13.794 1.00 47.84 114 SER A CA 1
ATOM 814 C C . SER A 1 114 ? 7.580 18.623 -12.391 1.00 47.84 114 SER A C 1
ATOM 816 O O . SER A 1 114 ? 8.663 18.079 -12.215 1.00 47.84 114 SER A O 1
ATOM 818 N N . LEU A 1 115 ? 6.869 19.164 -11.398 1.00 48.19 115 LEU A N 1
ATOM 819 C CA . LEU A 1 115 ? 7.219 19.117 -9.977 1.00 48.19 115 LEU A CA 1
ATOM 820 C C . LEU A 1 115 ? 7.141 17.665 -9.465 1.00 48.19 115 LEU A C 1
ATOM 822 O O . LEU A 1 115 ? 6.020 17.160 -9.332 1.00 48.19 115 LEU A O 1
ATOM 826 N N . PRO A 1 116 ? 8.264 17.021 -9.091 1.00 56.38 116 PRO A N 1
ATOM 827 C CA . PRO A 1 116 ? 8.251 15.694 -8.467 1.00 56.38 116 PRO A CA 1
ATOM 828 C C . PRO A 1 116 ? 7.380 15.657 -7.203 1.00 56.38 116 PRO A C 1
ATOM 830 O O . PRO A 1 116 ? 6.703 14.673 -6.940 1.00 56.38 116 PRO A O 1
ATOM 833 N N . SER A 1 117 ? 7.302 16.777 -6.477 1.00 62.12 117 SER A N 1
ATOM 834 C CA . SER A 1 117 ? 6.443 16.935 -5.300 1.00 62.12 117 SER A CA 1
ATOM 835 C C . SER A 1 117 ? 4.943 16.882 -5.610 1.00 62.12 117 SER A C 1
ATOM 837 O O . SER A 1 117 ? 4.168 16.414 -4.784 1.00 62.12 117 SER A O 1
ATOM 839 N N . SER A 1 118 ? 4.514 17.343 -6.789 1.00 80.19 118 SER A N 1
ATOM 840 C CA . SER A 1 118 ? 3.089 17.372 -7.145 1.00 80.19 118 SER A CA 1
ATOM 841 C C . SER A 1 118 ? 2.571 16.007 -7.593 1.00 80.19 118 SER A C 1
ATOM 843 O O . SER A 1 118 ? 1.455 15.639 -7.239 1.00 80.19 118 SER A O 1
ATOM 845 N N . THR A 1 119 ? 3.383 15.241 -8.328 1.00 86.38 119 THR A N 1
ATOM 846 C CA . THR A 1 119 ? 3.010 13.895 -8.777 1.00 86.38 119 THR A CA 1
ATOM 847 C C . THR A 1 119 ? 2.927 12.930 -7.599 1.00 86.38 119 THR A C 1
ATOM 849 O O . THR A 1 119 ? 1.963 12.176 -7.524 1.00 86.38 119 THR A O 1
ATOM 852 N N . SER A 1 120 ? 3.868 12.985 -6.646 1.00 86.25 120 SER A N 1
ATOM 853 C CA . SER A 1 120 ? 3.805 12.150 -5.437 1.00 86.25 120 SER A CA 1
ATOM 854 C C . SER A 1 120 ? 2.535 12.407 -4.623 1.00 86.25 120 SER A C 1
ATOM 856 O O . SER A 1 120 ? 1.833 11.463 -4.281 1.00 86.25 120 SER A O 1
ATOM 858 N N . ALA A 1 121 ? 2.169 13.675 -4.409 1.00 90.06 121 ALA A N 1
ATOM 859 C CA . ALA A 1 121 ? 0.931 14.024 -3.710 1.00 90.06 121 ALA A CA 1
ATOM 860 C C . ALA A 1 121 ? -0.333 13.553 -4.461 1.00 90.06 121 ALA A C 1
ATOM 862 O O . ALA A 1 121 ? -1.298 13.104 -3.844 1.00 90.06 121 ALA A O 1
ATOM 863 N N . GLU A 1 122 ? -0.344 13.630 -5.797 1.00 92.25 122 GLU A N 1
ATOM 864 C CA . GLU A 1 122 ? -1.449 13.100 -6.609 1.00 92.25 122 GLU A CA 1
ATOM 865 C C . GLU A 1 122 ? -1.535 11.563 -6.534 1.00 92.25 122 GLU A C 1
ATOM 867 O O . GLU A 1 122 ? -2.640 11.022 -6.500 1.00 92.25 122 GLU A O 1
ATOM 872 N N . LEU A 1 123 ? -0.404 10.850 -6.467 1.00 94.38 123 LEU A N 1
ATOM 873 C CA . LEU A 1 123 ? -0.381 9.392 -6.280 1.00 94.38 123 LEU A CA 1
ATOM 874 C C . LEU A 1 123 ? -0.922 8.984 -4.907 1.00 94.38 123 LEU A C 1
ATOM 876 O O . LEU A 1 123 ? -1.748 8.077 -4.828 1.00 94.38 123 LEU A O 1
ATOM 880 N N . GLU A 1 124 ? -0.498 9.670 -3.845 1.00 94.75 124 GLU A N 1
ATOM 881 C CA . GLU A 1 124 ? -0.996 9.443 -2.482 1.00 94.75 124 GLU A CA 1
ATOM 882 C C . GLU A 1 124 ? -2.505 9.693 -2.397 1.00 94.75 124 GLU A C 1
ATOM 884 O O . GLU A 1 124 ? -3.254 8.880 -1.858 1.00 94.75 124 GLU A O 1
ATOM 889 N N . GLN A 1 125 ? -2.985 10.782 -3.002 1.00 95.94 125 GLN A N 1
ATOM 890 C CA . GLN A 1 125 ? -4.414 11.066 -3.064 1.00 95.94 125 GLN A CA 1
ATOM 891 C C . GLN A 1 125 ? -5.188 9.983 -3.837 1.00 95.94 125 GLN A C 1
ATOM 893 O O . GLN A 1 125 ? -6.294 9.622 -3.431 1.00 95.94 125 GLN A O 1
ATOM 898 N N . ALA A 1 126 ? -4.627 9.440 -4.921 1.00 96.00 126 ALA A N 1
ATOM 899 C CA . ALA A 1 126 ? -5.261 8.356 -5.669 1.00 96.00 126 ALA A CA 1
ATOM 900 C C . ALA A 1 126 ? -5.335 7.065 -4.840 1.00 96.00 126 ALA A C 1
ATOM 902 O O . ALA A 1 126 ? -6.375 6.406 -4.835 1.00 96.00 126 ALA A O 1
ATOM 903 N N . ALA A 1 127 ? -4.278 6.745 -4.088 1.00 92.88 127 ALA A N 1
ATOM 904 C CA . ALA A 1 127 ? -4.261 5.612 -3.166 1.00 92.88 127 ALA A CA 1
ATOM 905 C C . ALA A 1 127 ? -5.303 5.771 -2.043 1.00 92.88 127 ALA A C 1
ATOM 907 O O . ALA A 1 127 ? -6.022 4.822 -1.732 1.00 92.88 127 ALA A O 1
ATOM 908 N N . ASN A 1 128 ? -5.475 6.982 -1.505 1.00 96.94 128 ASN A N 1
ATOM 909 C CA . ASN A 1 128 ? -6.524 7.260 -0.519 1.00 96.94 128 ASN A CA 1
ATOM 910 C C . ASN A 1 128 ? -7.927 7.003 -1.089 1.00 96.94 128 ASN A C 1
ATOM 912 O O . ASN A 1 128 ? -8.750 6.376 -0.428 1.00 96.94 128 ASN A O 1
ATOM 916 N N . PHE A 1 129 ? -8.193 7.391 -2.343 1.00 97.00 129 PHE A N 1
ATOM 917 C CA . PHE A 1 129 ? -9.466 7.056 -2.991 1.00 97.00 129 PHE A CA 1
ATOM 918 C C . PHE A 1 129 ? -9.689 5.545 -3.120 1.00 97.00 129 PHE A C 1
ATOM 920 O O . PHE A 1 129 ? -10.831 5.106 -3.004 1.00 97.00 129 PHE A O 1
ATOM 927 N N . ILE A 1 130 ? -8.640 4.740 -3.320 1.00 93.88 130 ILE A N 1
ATOM 928 C CA . ILE A 1 130 ? -8.760 3.273 -3.290 1.00 93.88 130 ILE A CA 1
ATOM 929 C C . ILE A 1 130 ? -9.187 2.806 -1.893 1.00 93.88 130 ILE A C 1
ATOM 931 O O . ILE A 1 130 ? -10.154 2.052 -1.787 1.00 93.88 130 ILE A O 1
ATOM 935 N N . GLY A 1 131 ? -8.522 3.286 -0.836 1.00 92.56 131 GLY A N 1
ATOM 936 C CA . GLY A 1 131 ? -8.866 2.957 0.554 1.00 92.56 131 GLY A CA 1
ATOM 937 C C . GLY A 1 131 ? -10.288 3.375 0.952 1.00 92.56 131 GLY A C 1
ATOM 938 O O . GLY A 1 131 ? -10.947 2.685 1.723 1.00 92.56 131 GLY A O 1
ATOM 939 N N . GLU A 1 132 ? -10.801 4.459 0.365 1.00 96.25 132 GLU A N 1
ATOM 940 C CA . GLU A 1 132 ? -12.184 4.936 0.530 1.00 96.25 132 GLU A CA 1
ATOM 941 C C . GLU A 1 132 ? -13.215 4.169 -0.329 1.00 96.25 132 GLU A C 1
ATOM 943 O O . GLU A 1 132 ? -14.405 4.483 -0.295 1.00 96.25 132 GLU A O 1
ATOM 948 N N . GLY A 1 133 ? -12.792 3.201 -1.151 1.00 93.06 133 GLY A N 1
ATOM 949 C CA . GLY A 1 133 ? -13.666 2.489 -2.094 1.00 93.06 133 GLY A CA 1
ATOM 950 C C . GLY A 1 133 ? -14.087 3.319 -3.317 1.00 93.06 133 GLY A C 1
ATOM 951 O O . GLY A 1 133 ? -14.934 2.902 -4.109 1.00 93.06 133 GLY A O 1
ATOM 952 N N . ARG A 1 134 ? -13.483 4.490 -3.526 1.00 96.06 134 ARG A N 1
ATOM 953 C CA . ARG A 1 134 ? -13.764 5.427 -4.624 1.00 96.06 134 ARG A CA 1
ATOM 954 C C . ARG A 1 134 ? -12.901 5.136 -5.851 1.00 96.06 134 ARG A C 1
ATOM 956 O O . ARG A 1 134 ? -12.205 6.007 -6.375 1.00 96.06 134 ARG A O 1
ATOM 963 N N . ALA A 1 135 ? -12.996 3.909 -6.360 1.00 92.56 135 ALA A N 1
ATOM 964 C CA . ALA A 1 135 ? -12.189 3.424 -7.484 1.00 92.56 135 ALA A CA 1
ATOM 965 C C . ALA A 1 135 ? -12.268 4.318 -8.738 1.00 92.56 135 ALA A C 1
ATOM 967 O O . ALA A 1 135 ? -11.266 4.536 -9.414 1.00 92.56 135 ALA A O 1
ATOM 968 N N . VAL A 1 136 ? -13.440 4.890 -9.037 1.00 95.44 136 VAL A N 1
ATOM 969 C CA . VAL A 1 136 ? -13.624 5.781 -10.197 1.00 95.44 136 VAL A CA 1
ATOM 970 C C . VAL A 1 136 ? -12.805 7.069 -10.065 1.00 95.44 136 VAL A C 1
ATOM 972 O O . VAL A 1 136 ? -12.232 7.538 -11.048 1.00 95.44 136 VAL A O 1
ATOM 975 N N . ASP A 1 137 ? -12.732 7.648 -8.866 1.00 94.69 137 ASP A N 1
ATOM 976 C CA . ASP A 1 137 ? -11.959 8.871 -8.637 1.00 94.69 137 ASP A CA 1
ATOM 977 C C . ASP A 1 137 ? -10.454 8.581 -8.622 1.00 94.69 137 ASP A C 1
ATOM 979 O O . ASP A 1 137 ? -9.682 9.363 -9.182 1.00 94.69 137 ASP A O 1
ATOM 983 N N . ALA A 1 138 ? -10.047 7.419 -8.095 1.00 96.56 138 ALA A N 1
ATOM 984 C CA . ALA A 1 138 ? -8.674 6.929 -8.200 1.00 96.56 138 ALA A CA 1
ATOM 985 C C . ALA A 1 138 ? -8.233 6.800 -9.669 1.00 96.56 138 ALA A C 1
ATOM 987 O O . ALA A 1 138 ? -7.210 7.365 -10.057 1.00 96.56 138 ALA A O 1
ATOM 988 N N . VAL A 1 139 ? -9.036 6.147 -10.521 1.00 96.44 139 VAL A N 1
ATOM 989 C CA . VAL A 1 139 ? -8.739 5.998 -11.960 1.00 96.44 139 VAL A CA 1
ATOM 990 C C . VAL A 1 139 ? -8.601 7.355 -12.655 1.00 96.44 139 VAL A C 1
ATOM 992 O O . VAL A 1 139 ? -7.635 7.560 -13.388 1.00 96.44 139 VAL A O 1
ATOM 995 N N . LYS A 1 140 ? -9.501 8.314 -12.393 1.00 96.81 140 LYS A N 1
ATOM 996 C CA . LYS A 1 140 ? -9.400 9.672 -12.966 1.00 96.81 140 LYS A CA 1
ATOM 997 C C . LYS A 1 140 ? -8.100 10.371 -12.574 1.00 96.81 140 LYS A C 1
ATOM 999 O O . LYS A 1 140 ? -7.525 11.103 -13.383 1.00 96.81 140 LYS A O 1
ATOM 1004 N N . LEU A 1 141 ? -7.655 10.188 -11.331 1.00 95.62 141 LEU A N 1
ATOM 1005 C CA . LEU A 1 141 ? -6.432 10.812 -10.846 1.00 95.62 141 LEU A CA 1
ATOM 1006 C C . LEU A 1 141 ? -5.190 10.140 -11.443 1.00 95.62 141 LEU A C 1
ATOM 1008 O O . LEU A 1 141 ? -4.304 10.846 -11.921 1.00 95.62 141 LEU A O 1
ATOM 1012 N N . TYR A 1 142 ? -5.170 8.809 -11.552 1.00 96.75 142 TYR A N 1
ATOM 1013 C CA . TYR A 1 142 ? -4.123 8.107 -12.297 1.00 96.75 142 TYR A CA 1
ATOM 1014 C C . TYR A 1 142 ? -4.090 8.513 -13.775 1.00 96.75 142 TYR A C 1
ATOM 1016 O O . TYR A 1 142 ? -3.012 8.769 -14.298 1.00 96.75 142 TYR A O 1
ATOM 1024 N N . ASP A 1 143 ? -5.236 8.690 -14.439 1.00 96.81 143 ASP A N 1
ATOM 1025 C CA . ASP A 1 143 ? -5.288 9.212 -15.813 1.00 96.81 143 ASP A CA 1
ATOM 1026 C C . ASP A 1 143 ? -4.669 10.612 -15.926 1.00 96.81 143 ASP A C 1
ATOM 1028 O O . ASP A 1 143 ? -3.968 10.920 -16.891 1.00 96.81 143 ASP A O 1
ATOM 1032 N N . LYS A 1 144 ? -4.911 11.484 -14.940 1.00 96.31 144 LYS A N 1
ATOM 1033 C CA . LYS A 1 144 ? -4.301 12.819 -14.890 1.00 96.31 144 LYS A CA 1
ATOM 1034 C C . LYS A 1 144 ? -2.781 12.730 -14.752 1.00 96.31 144 LYS A C 1
ATOM 1036 O O . LYS A 1 144 ? -2.077 13.487 -15.418 1.00 96.31 144 LYS A O 1
ATOM 1041 N N . ILE A 1 145 ? -2.292 11.816 -13.919 1.00 95.25 145 ILE A N 1
ATOM 1042 C CA . ILE A 1 145 ? -0.859 11.567 -13.738 1.00 95.25 145 ILE A CA 1
ATOM 1043 C C . ILE A 1 145 ? -0.255 11.039 -15.042 1.00 95.25 145 ILE A C 1
ATOM 1045 O O . ILE A 1 145 ? 0.722 11.604 -15.521 1.00 95.25 145 ILE A O 1
ATOM 1049 N N . LEU A 1 146 ? -0.897 10.060 -15.686 1.00 94.44 146 LEU A N 1
ATOM 1050 C CA . LEU A 1 146 ? -0.441 9.461 -16.945 1.00 94.44 146 LEU A CA 1
ATOM 1051 C C . LEU A 1 146 ? -0.456 10.428 -18.135 1.00 94.44 146 LEU A C 1
ATOM 1053 O O . LEU A 1 146 ? 0.299 10.252 -19.087 1.00 94.44 146 LEU A O 1
ATOM 1057 N N . LYS A 1 147 ? -1.283 11.478 -18.100 1.00 94.88 147 LYS A N 1
ATOM 1058 C CA . LYS A 1 147 ? -1.218 12.566 -19.091 1.00 94.88 147 LYS A CA 1
ATOM 1059 C C . LYS A 1 147 ? 0.040 13.423 -18.951 1.00 94.88 147 LYS A C 1
ATOM 1061 O O . LYS A 1 147 ? 0.475 14.001 -19.941 1.00 94.88 147 LYS A O 1
ATOM 1066 N N . LYS A 1 148 ? 0.582 13.547 -17.736 1.00 92.00 148 LYS A N 1
ATOM 1067 C CA . LYS A 1 148 ? 1.814 14.302 -17.460 1.00 92.00 148 LYS A CA 1
ATOM 1068 C C . LYS A 1 148 ? 3.048 13.425 -17.652 1.00 92.00 148 LYS A C 1
ATOM 1070 O O . LYS A 1 148 ? 4.013 13.868 -18.259 1.00 92.00 148 LYS A O 1
ATOM 1075 N N . ASP A 1 149 ? 2.984 12.197 -17.150 1.00 91.25 149 ASP A N 1
ATOM 1076 C CA . ASP A 1 149 ? 4.022 11.180 -17.275 1.00 91.25 149 ASP A CA 1
ATOM 1077 C C . ASP A 1 149 ? 3.392 9.845 -17.715 1.00 91.25 149 ASP A C 1
ATOM 1079 O O . ASP A 1 149 ? 2.905 9.074 -16.881 1.00 91.25 149 ASP A O 1
ATOM 1083 N N . PRO A 1 150 ? 3.400 9.554 -19.029 1.00 94.62 150 PRO A N 1
ATOM 1084 C CA . PRO A 1 150 ? 2.807 8.341 -19.605 1.00 94.62 150 PRO A CA 1
ATOM 1085 C C . PRO A 1 150 ? 3.450 7.023 -19.160 1.00 94.62 150 PRO A C 1
ATOM 1087 O O . PRO A 1 150 ? 2.930 5.949 -19.491 1.00 94.62 150 PRO A O 1
ATOM 1090 N N . THR A 1 151 ? 4.583 7.111 -18.469 1.00 94.12 151 THR A N 1
ATOM 1091 C CA . THR A 1 151 ? 5.421 6.002 -18.017 1.00 94.12 151 THR A CA 1
ATOM 1092 C C . THR A 1 151 ? 5.432 5.850 -16.497 1.00 94.12 151 THR A C 1
ATOM 1094 O O . THR A 1 151 ? 6.070 4.937 -15.998 1.00 94.12 151 THR A O 1
ATOM 1097 N N . GLN A 1 152 ? 4.683 6.655 -15.733 1.00 95.75 152 GLN A N 1
ATOM 1098 C CA . GLN A 1 152 ? 4.651 6.511 -14.271 1.00 95.75 152 GLN A CA 1
ATOM 1099 C C . GLN A 1 152 ? 4.222 5.091 -13.840 1.00 95.75 152 GLN A C 1
ATOM 1101 O O . GLN A 1 152 ? 3.047 4.738 -14.010 1.00 95.75 152 GLN A O 1
ATOM 1106 N N . PRO A 1 153 ? 5.115 4.288 -13.224 1.00 94.88 153 PRO A N 1
ATOM 11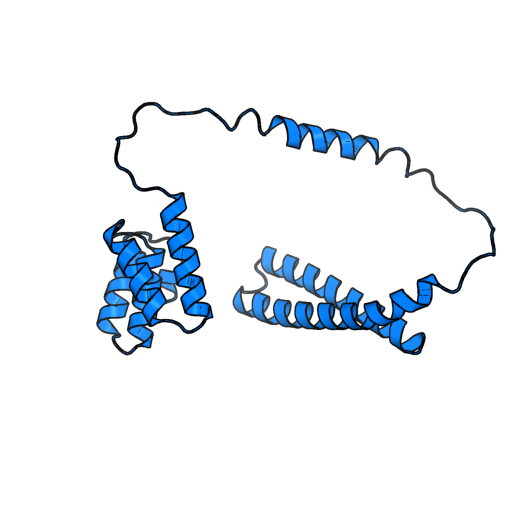07 C CA . PRO A 1 153 ? 4.871 2.863 -12.996 1.00 94.88 153 PRO A CA 1
ATOM 1108 C C . PRO A 1 153 ? 3.729 2.623 -12.003 1.00 94.88 153 PRO A C 1
ATOM 1110 O O . PRO A 1 153 ? 2.848 1.807 -12.266 1.00 94.88 153 PRO A O 1
ATOM 1113 N N . VAL A 1 154 ? 3.666 3.417 -10.928 1.00 95.69 154 VAL A N 1
ATOM 1114 C CA . VAL A 1 154 ? 2.593 3.357 -9.919 1.00 95.69 154 VAL A CA 1
ATOM 1115 C C . VAL A 1 154 ? 1.224 3.615 -10.556 1.00 95.69 154 VAL A C 1
ATOM 1117 O O . VAL A 1 154 ? 0.278 2.857 -10.352 1.00 95.69 154 VAL A O 1
ATOM 1120 N N . ALA A 1 155 ? 1.108 4.661 -11.381 1.00 96.88 155 ALA A N 1
ATOM 1121 C CA . ALA A 1 155 ? -0.166 5.022 -11.998 1.00 96.88 155 ALA A CA 1
ATOM 1122 C C . ALA A 1 155 ? -0.626 3.987 -13.037 1.00 96.88 155 ALA A C 1
ATOM 1124 O O . ALA A 1 155 ? -1.816 3.683 -13.108 1.00 96.88 155 ALA A O 1
ATOM 1125 N N . LEU A 1 156 ? 0.304 3.421 -13.817 1.00 98.12 156 LEU A N 1
ATOM 1126 C CA . LEU A 1 156 ? 0.011 2.337 -14.756 1.00 98.12 156 LEU A CA 1
ATOM 1127 C C . LEU A 1 156 ? -0.476 1.079 -14.022 1.00 98.12 156 LEU A C 1
ATOM 1129 O O . LEU A 1 156 ? -1.523 0.536 -14.377 1.00 98.12 156 LEU A O 1
ATOM 1133 N N . ALA A 1 157 ? 0.239 0.647 -12.982 1.00 97.69 157 ALA A N 1
ATOM 1134 C CA . ALA A 1 157 ? -0.075 -0.581 -12.259 1.00 97.69 157 ALA A CA 1
ATOM 1135 C C . ALA A 1 157 ? -1.433 -0.499 -11.550 1.00 97.69 157 ALA A C 1
ATOM 1137 O O . ALA A 1 157 ? -2.307 -1.329 -11.798 1.00 97.69 157 ALA A O 1
ATOM 1138 N N . TYR A 1 158 ? -1.654 0.538 -10.734 1.00 97.12 158 TYR A N 1
ATOM 1139 C CA . TYR A 1 158 ? -2.894 0.673 -9.967 1.00 97.12 158 TYR A CA 1
ATOM 1140 C C . TYR A 1 158 ? -4.109 0.960 -10.853 1.00 97.12 158 TYR A C 1
ATOM 1142 O O . TYR A 1 158 ? -5.184 0.416 -10.600 1.00 97.12 158 TYR A O 1
ATOM 1150 N N . ARG A 1 159 ? -3.967 1.738 -11.939 1.00 96.94 159 ARG A N 1
ATOM 1151 C CA . ARG A 1 159 ? -5.053 1.879 -12.923 1.00 96.94 159 ARG A CA 1
ATOM 1152 C C . ARG A 1 159 ? -5.386 0.532 -13.556 1.00 96.94 159 ARG A C 1
ATOM 1154 O O . ARG A 1 159 ? -6.559 0.180 -13.637 1.00 96.94 159 ARG A O 1
ATOM 1161 N N . GLY A 1 160 ? -4.373 -0.213 -14.000 1.00 96.12 160 GLY A N 1
ATOM 1162 C CA . GLY A 1 160 ? -4.560 -1.527 -14.613 1.00 96.12 160 GLY A CA 1
ATOM 1163 C C . GLY A 1 160 ? -5.260 -2.510 -13.681 1.00 96.12 160 GLY A C 1
ATOM 1164 O O . GLY A 1 160 ? -6.222 -3.168 -14.080 1.00 96.12 160 GLY A O 1
ATOM 1165 N N . TRP A 1 161 ? -4.847 -2.535 -12.416 1.00 96.88 161 TRP A N 1
ATOM 1166 C CA . TRP A 1 161 ? -5.474 -3.344 -11.380 1.00 96.88 161 TRP A CA 1
ATOM 1167 C C . TRP A 1 161 ? -6.947 -2.973 -11.157 1.00 96.88 161 TRP A C 1
ATOM 1169 O O . TRP A 1 161 ? -7.810 -3.850 -11.228 1.00 96.88 161 TRP A O 1
ATOM 1179 N N . LEU A 1 162 ? -7.270 -1.684 -10.993 1.00 95.50 162 LEU A N 1
ATOM 1180 C CA . LEU A 1 162 ? -8.654 -1.217 -10.820 1.00 95.50 162 LEU A CA 1
ATOM 1181 C C . LEU A 1 162 ? -9.538 -1.526 -12.039 1.00 95.50 162 LEU A C 1
ATOM 1183 O O . LEU A 1 162 ? -10.686 -1.941 -11.888 1.00 95.50 162 LEU A O 1
ATOM 1187 N N . VAL A 1 163 ? -9.004 -1.374 -13.252 1.00 93.81 163 VAL A N 1
ATOM 1188 C CA . VAL A 1 163 ? -9.706 -1.703 -14.505 1.00 93.81 163 VAL A CA 1
ATOM 1189 C C . VAL A 1 163 ? -9.968 -3.207 -14.610 1.00 93.81 163 VAL A C 1
ATOM 1191 O O . VAL A 1 163 ? -11.064 -3.623 -14.994 1.00 93.81 163 VAL A O 1
ATOM 1194 N N . ARG A 1 164 ? -9.013 -4.041 -14.182 1.00 95.00 164 ARG A N 1
ATOM 1195 C CA . ARG A 1 164 ? -9.203 -5.493 -14.107 1.00 95.00 164 ARG A CA 1
ATOM 1196 C C . ARG A 1 164 ? -10.283 -5.875 -13.095 1.00 95.00 164 ARG A C 1
ATOM 1198 O O . ARG A 1 164 ? -11.110 -6.735 -13.401 1.00 95.00 164 ARG A O 1
ATOM 1205 N N . LEU A 1 165 ? -10.301 -5.232 -11.924 1.00 91.44 165 LEU A N 1
ATOM 1206 C CA . LEU A 1 165 ? -11.345 -5.425 -10.909 1.00 91.44 165 LEU A CA 1
ATOM 1207 C C . LEU A 1 165 ? -12.734 -5.011 -11.418 1.00 91.44 165 LEU A C 1
ATOM 1209 O O . LEU A 1 165 ? -13.725 -5.639 -11.058 1.00 91.44 165 LEU A O 1
ATOM 1213 N N . ALA A 1 166 ? -12.808 -4.026 -12.316 1.00 91.94 166 ALA A N 1
ATOM 1214 C CA . ALA A 1 166 ? -14.041 -3.629 -12.998 1.00 91.94 166 ALA A CA 1
ATOM 1215 C C . ALA A 1 166 ? -14.484 -4.599 -14.119 1.00 91.94 166 ALA A C 1
ATOM 1217 O O . ALA A 1 166 ? -15.480 -4.347 -14.794 1.00 91.94 166 ALA A O 1
ATOM 1218 N N . GLY A 1 167 ? -13.764 -5.707 -14.333 1.00 93.50 167 GLY A N 1
ATOM 1219 C CA . GLY A 1 167 ? -14.092 -6.744 -15.317 1.00 93.50 167 GLY A CA 1
ATOM 1220 C C . GLY A 1 167 ? -13.422 -6.573 -16.683 1.00 93.50 167 GLY A C 1
ATOM 1221 O O . GLY A 1 167 ? -13.487 -7.485 -17.507 1.00 93.50 167 GLY A O 1
ATOM 1222 N N . LEU A 1 168 ? -12.715 -5.464 -16.918 1.00 93.62 168 LEU A N 1
ATOM 1223 C CA . LEU A 1 168 ? -12.001 -5.179 -18.167 1.00 93.62 168 LEU A CA 1
ATOM 1224 C C . LEU A 1 168 ? -10.589 -5.782 -18.127 1.00 93.62 168 LEU A C 1
ATOM 1226 O O . LEU A 1 168 ? -9.581 -5.077 -18.080 1.00 93.62 168 LEU A O 1
ATOM 1230 N N . LYS A 1 169 ? -10.517 -7.116 -18.090 1.00 91.94 169 LYS A N 1
ATOM 1231 C CA . LYS A 1 169 ? -9.267 -7.836 -17.802 1.00 91.94 169 LYS A CA 1
ATOM 1232 C C . LYS A 1 169 ? -8.141 -7.551 -18.793 1.00 91.94 169 LYS A C 1
ATOM 1234 O O . LYS A 1 169 ? -7.032 -7.261 -18.354 1.00 91.94 169 LYS A O 1
ATOM 1239 N N . ASP A 1 170 ? -8.430 -7.596 -20.091 1.00 93.38 170 ASP A N 1
ATOM 1240 C CA . ASP A 1 170 ? -7.413 -7.420 -21.136 1.00 93.38 170 ASP A CA 1
ATOM 1241 C C . ASP A 1 170 ? -6.851 -5.994 -21.149 1.00 93.38 170 ASP A C 1
ATOM 1243 O O . ASP A 1 170 ? -5.640 -5.796 -21.240 1.00 93.38 170 ASP A O 1
ATOM 1247 N N . GLU A 1 171 ? -7.723 -4.994 -20.983 1.00 91.75 171 GLU A N 1
ATOM 1248 C CA . GLU A 1 171 ? -7.298 -3.599 -20.860 1.00 91.75 171 GLU A CA 1
ATOM 1249 C C . GLU A 1 171 ? -6.419 -3.417 -19.617 1.00 91.75 171 GLU A C 1
ATOM 1251 O O . GLU A 1 171 ? -5.321 -2.866 -19.710 1.00 91.75 171 GLU A O 1
ATOM 1256 N N . GLY A 1 172 ? -6.867 -3.927 -18.465 1.00 92.44 172 GLY A N 1
ATOM 1257 C CA . GLY A 1 172 ? -6.128 -3.845 -17.207 1.00 92.44 172 GLY A CA 1
ATOM 1258 C C . GLY A 1 172 ? -4.731 -4.465 -17.298 1.00 92.44 172 GLY A C 1
ATOM 1259 O O . GLY A 1 172 ? -3.751 -3.832 -16.903 1.00 92.44 172 GLY A O 1
ATOM 1260 N N . LEU A 1 173 ? -4.620 -5.655 -17.898 1.00 95.50 173 LEU A N 1
ATOM 1261 C CA . LEU A 1 173 ? -3.337 -6.324 -18.144 1.00 95.50 173 LEU A CA 1
ATOM 1262 C C . LEU A 1 173 ? -2.413 -5.509 -19.054 1.00 95.50 173 LEU A C 1
ATOM 1264 O O . LEU A 1 173 ? -1.203 -5.478 -18.822 1.00 95.50 173 LEU A O 1
ATOM 1268 N N . GLY A 1 174 ? -2.957 -4.812 -20.054 1.00 96.50 174 GLY A N 1
ATOM 1269 C CA . GLY A 1 174 ? -2.178 -3.910 -20.903 1.00 96.50 174 GLY A CA 1
ATOM 1270 C C . GLY A 1 174 ? -1.505 -2.784 -20.112 1.00 96.50 174 GLY A C 1
ATOM 1271 O O . GLY A 1 174 ? -0.344 -2.454 -20.363 1.00 96.50 174 GLY A O 1
ATOM 1272 N N . TYR A 1 175 ? -2.195 -2.222 -19.116 1.00 94.50 175 TYR A N 1
ATOM 1273 C CA . TYR A 1 175 ? -1.620 -1.205 -18.232 1.00 94.50 175 TYR A CA 1
ATOM 1274 C C . TYR A 1 175 ? -0.568 -1.775 -17.276 1.00 94.50 175 TYR A C 1
ATOM 1276 O O . TYR A 1 175 ? 0.510 -1.193 -17.167 1.00 94.50 175 TYR A O 1
ATOM 1284 N N . VAL A 1 176 ? -0.827 -2.927 -16.648 1.00 94.31 176 VAL A N 1
ATOM 1285 C CA . VAL A 1 176 ? 0.147 -3.585 -15.755 1.00 94.31 176 VAL A CA 1
ATOM 1286 C C . VAL A 1 176 ? 1.416 -3.981 -16.519 1.00 94.31 176 VAL A C 1
ATOM 1288 O O . VAL A 1 176 ? 2.522 -3.685 -16.075 1.00 94.31 176 VAL A O 1
ATOM 1291 N N . SER A 1 177 ? 1.279 -4.526 -17.731 1.00 97.19 177 SER A N 1
ATOM 1292 C CA . SER A 1 177 ? 2.425 -4.875 -18.587 1.00 97.19 177 SER A CA 1
ATOM 1293 C C . SER A 1 177 ? 3.292 -3.657 -18.911 1.00 97.19 177 SER A C 1
ATOM 1295 O O . SER A 1 177 ? 4.519 -3.736 -18.914 1.00 97.19 177 SER A O 1
ATOM 1297 N N . ARG A 1 178 ? 2.664 -2.499 -19.153 1.00 96.44 178 ARG A N 1
ATOM 1298 C CA . ARG A 1 178 ? 3.384 -1.237 -19.360 1.00 96.44 178 ARG A CA 1
ATOM 1299 C C . ARG A 1 178 ? 4.063 -0.736 -18.087 1.00 96.44 178 ARG A C 1
ATOM 1301 O O . ARG A 1 178 ? 5.120 -0.127 -18.198 1.00 96.44 178 ARG A O 1
ATOM 1308 N N . ALA A 1 179 ? 3.484 -0.980 -16.911 1.00 95.44 179 ALA A N 1
ATOM 1309 C CA . ALA A 1 179 ? 4.115 -0.641 -15.639 1.00 95.44 179 ALA A CA 1
ATOM 1310 C C . ALA A 1 179 ? 5.422 -1.425 -15.455 1.00 95.44 179 ALA A C 1
ATOM 1312 O O . ALA A 1 179 ? 6.458 -0.808 -15.228 1.00 95.44 179 ALA A O 1
ATOM 1313 N N . VAL A 1 180 ? 5.391 -2.747 -15.674 1.00 96.25 180 VAL A N 1
ATOM 1314 C CA . VAL A 1 180 ? 6.588 -3.611 -15.636 1.00 96.25 180 VAL A CA 1
ATOM 1315 C C . VAL A 1 180 ? 7.613 -3.195 -16.691 1.00 96.25 180 VAL A C 1
ATOM 1317 O O . VAL A 1 180 ? 8.808 -3.163 -16.417 1.00 96.25 180 VAL A O 1
ATOM 1320 N N . ALA A 1 181 ? 7.169 -2.852 -17.903 1.00 96.38 181 ALA A N 1
ATOM 1321 C CA . ALA A 1 181 ? 8.072 -2.390 -18.956 1.00 96.38 181 ALA A CA 1
ATOM 1322 C C . ALA A 1 181 ? 8.746 -1.049 -18.615 1.00 96.38 181 ALA A C 1
ATOM 1324 O O . ALA A 1 181 ? 9.872 -0.809 -19.049 1.00 96.38 181 ALA A O 1
ATOM 1325 N N . SER A 1 182 ? 8.064 -0.180 -17.864 1.00 93.12 182 SER A N 1
ATOM 1326 C CA . SER A 1 182 ? 8.604 1.115 -17.455 1.00 93.12 182 SER A CA 1
ATOM 1327 C C . SER A 1 182 ? 9.532 1.025 -16.246 1.00 93.12 182 SER A C 1
ATOM 1329 O O . SER A 1 182 ? 10.563 1.693 -16.219 1.00 93.12 182 SER A O 1
ATOM 1331 N N . ASP A 1 183 ? 9.169 0.222 -15.248 1.00 93.25 183 ASP A N 1
ATOM 1332 C CA . ASP A 1 183 ? 9.999 -0.067 -14.082 1.00 93.25 183 ASP A CA 1
ATOM 1333 C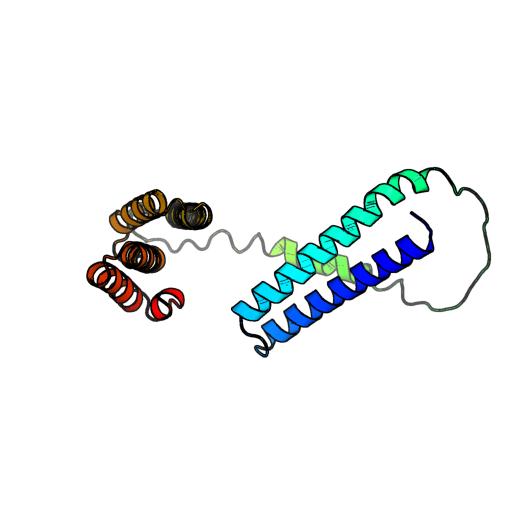 C . ASP A 1 183 ? 9.918 -1.567 -13.759 1.00 93.25 183 ASP A C 1
ATOM 1335 O O . ASP A 1 183 ? 9.017 -2.009 -13.038 1.00 93.25 183 ASP A O 1
ATOM 1339 N N . PRO A 1 184 ? 10.876 -2.367 -14.262 1.00 95.25 184 PRO A N 1
ATOM 1340 C CA . PRO A 1 184 ? 10.923 -3.799 -13.989 1.00 95.25 184 PRO A CA 1
ATOM 1341 C C . PRO A 1 184 ? 11.126 -4.149 -12.513 1.00 95.25 184 PRO A C 1
ATOM 1343 O O . PRO A 1 184 ? 10.921 -5.302 -12.143 1.00 95.25 184 PRO A O 1
ATOM 1346 N N . SER A 1 185 ? 11.554 -3.197 -11.678 1.00 94.06 185 SER A N 1
ATOM 1347 C CA . SER A 1 185 ? 11.780 -3.415 -10.249 1.00 94.06 185 SER A CA 1
ATOM 1348 C C . SER A 1 185 ? 10.554 -3.094 -9.391 1.00 94.06 185 SER A C 1
ATOM 1350 O O . SER A 1 185 ? 10.564 -3.397 -8.200 1.00 94.06 185 SER A O 1
ATOM 1352 N N . TYR A 1 186 ? 9.496 -2.519 -9.978 1.00 91.31 186 TYR A N 1
ATOM 1353 C CA . TYR A 1 186 ? 8.314 -2.091 -9.241 1.00 91.31 186 TYR A CA 1
ATOM 1354 C C . TYR A 1 186 ? 7.456 -3.297 -8.803 1.00 91.31 186 TYR A C 1
ATOM 1356 O O . TYR A 1 186 ? 6.841 -3.952 -9.650 1.00 91.31 186 TYR A O 1
ATOM 1364 N N . PRO A 1 187 ? 7.394 -3.618 -7.496 1.00 91.25 187 PRO A N 1
ATOM 1365 C CA . PRO A 1 187 ? 6.886 -4.905 -7.019 1.00 91.25 187 PRO A CA 1
ATOM 1366 C C . PRO A 1 187 ? 5.385 -5.092 -7.257 1.00 91.25 187 PRO A C 1
ATOM 1368 O O . PRO A 1 187 ? 4.969 -6.169 -7.681 1.00 91.25 187 PRO A O 1
ATOM 1371 N N . ASP A 1 188 ? 4.578 -4.047 -7.056 1.00 88.38 188 ASP A N 1
ATOM 1372 C CA . ASP A 1 188 ? 3.119 -4.135 -7.187 1.00 88.38 188 ASP A CA 1
ATOM 1373 C C . ASP A 1 188 ? 2.699 -4.551 -8.606 1.00 88.38 188 ASP A C 1
ATOM 1375 O O . ASP A 1 188 ? 1.757 -5.319 -8.785 1.00 88.38 188 ASP A O 1
ATOM 1379 N N . ALA A 1 189 ? 3.437 -4.103 -9.630 1.00 89.44 189 ALA A N 1
ATOM 1380 C CA . ALA A 1 189 ? 3.160 -4.461 -11.018 1.00 89.44 189 ALA A CA 1
ATOM 1381 C C . ALA A 1 189 ? 3.398 -5.949 -11.327 1.00 89.44 189 ALA A C 1
ATOM 1383 O O . ALA A 1 189 ? 2.781 -6.472 -12.248 1.00 89.44 189 ALA A O 1
ATOM 1384 N N . HIS A 1 190 ? 4.254 -6.639 -10.568 1.00 89.50 190 HIS A N 1
ATOM 1385 C CA . HIS A 1 190 ? 4.425 -8.094 -10.680 1.00 89.50 190 HIS A CA 1
ATOM 1386 C C . HIS A 1 190 ? 3.376 -8.874 -9.886 1.00 89.50 190 HIS A C 1
ATOM 1388 O O . HIS A 1 190 ? 3.142 -10.047 -10.169 1.00 89.50 190 HIS A O 1
ATOM 1394 N N . PHE A 1 191 ? 2.758 -8.239 -8.889 1.00 92.19 191 PHE A N 1
ATOM 1395 C CA . PHE A 1 191 ? 1.702 -8.846 -8.086 1.00 92.19 191 PHE A CA 1
ATOM 1396 C C . PHE A 1 191 ? 0.326 -8.801 -8.777 1.00 92.19 191 PHE A C 1
ATOM 1398 O O . PHE A 1 191 ? -0.460 -9.739 -8.628 1.00 92.19 191 PHE A O 1
ATOM 1405 N N . PHE A 1 192 ? 0.017 -7.723 -9.506 1.00 89.00 192 PHE A N 1
ATOM 1406 C CA . PHE A 1 192 ? -1.292 -7.506 -10.142 1.00 89.00 192 PHE A CA 1
ATOM 1407 C C . PHE A 1 192 ? -1.560 -8.431 -11.335 1.00 89.00 192 PHE A C 1
ATOM 1409 O O . PHE A 1 192 ? -2.629 -9.094 -11.316 1.00 89.00 192 PHE A O 1
#

pLDDT: mean 77.61, std 21.73, range [30.47, 98.12]